Protein 2Q00 (pdb70)

InterPro domains:
  IPR010268 Archaeal PaREP1-like [PF05942] (5-115)

Radius of gyration: 18.74 Å; Cα contacts (8 Å, |Δi|>4): 311; chains: 2; bounding box: 38×44×42 Å

Sequence (242 aa):
SISTSAEVYYEEAEEFLSKGDLVQACEKYYKAAEEAIKLLVIENNLKEITNNVKGRWKSENLFKASKLLRSNNTEIPILWKSAWTLHVEGFHELSLNEKEVKKLKEDVRKLVIFAVNSLEISTSAEVYYEEAEEFLSKGDLVQACEKYYKAAEEAIKLLVIENNLKEITNNVKNKGRWKSENLFKASKLLRSNNTEIPILWKSAWTLHVEGFHELSLNEKEVKKLKEDVRKLVIFAVNSLEH

Foldseek 3Di:
DDDFLLRVLQVVLVVCLVVVNQLSSLVSLLVSLQSLLVLVCVLVVPVPLVVVDPVGGDVVSSLVSQVVCCVVPVLSNVLNVLSVCSVPCTNPVVHDDSVSSVVSSVSSVVSNVVSVVSVD/DDFQLVVLQVVLVVCLVVVVLLSNLVSLLVSLVRLLVLLCVLVVVVVLVVVCVVPVPCDVVSSLVSQVVCCVVPVCSNVLNVLSVVSVVCSVVVDPDDSVSNVVNSVSSVVSNVVSVVSVPD

Secondary structure (DSSP, 8-state):
---BHHHHHHHHHHHHHHTT-HHHHHHHHHHHHHHHHHHHHHHHT-HHHHHT---PPPHHHHHHHHHHGGGT-TTHHHHHHHHHHIIIIIIIT----HHHHHHHHHHHHHHHHHHHHHH-/--BHHHHHHHHHHHHHHTT-HHHHHHHHHHHHHHHHHHHHHHTT-HHHHHHHTTTSS--HHHHHHHHHHGGGT-TTHHHHHHHHHHHHHHHHTT-S-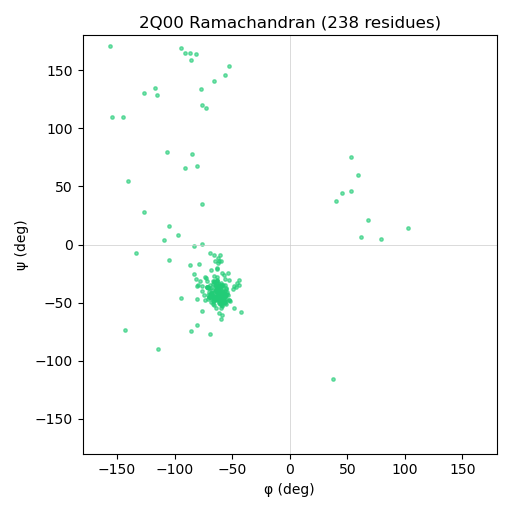-HHHHHHHHHHHHHHHHHHHHHT--

Nearest PDB structures (foldseek):
  2q00-assembly1_A  TM=1.008E+00  e=5.176E-17  Saccharolobus solfataricus P2
  2q00-assembly2_B  TM=9.787E-01  e=5.238E-14  Saccharolobus solfataricus P2
  2jpu-assembly1_A  TM=9.120E-01  e=1.182E-12  Saccharolobus solfataricus
  1wol-assembly1_A  TM=6.961E-01  e=4.690E-02  Sulfurisphaera tokodaii str. 7
  8tn1-assembly1_B  TM=3.233E-01  e=2.338E+00  synthetic construct

B-factor: mean 57.73, std 15.72, range [27.88, 100.0]

Structure (mmCIF, N/CA/C/O backbone):
data_2Q00
#
_entry.id   2Q00
#
_cell.length_a   87.927
_cell.length_b   87.927
_cell.length_c   176.870
_cell.angle_alpha   90.00
_cell.angle_beta   90.00
_cell.angle_gamma   90.00
#
_symmetry.space_group_name_H-M   'I 41 2 2'
#
loop_
_entity.id
_entity.type
_entity.pdbx_description
1 polymer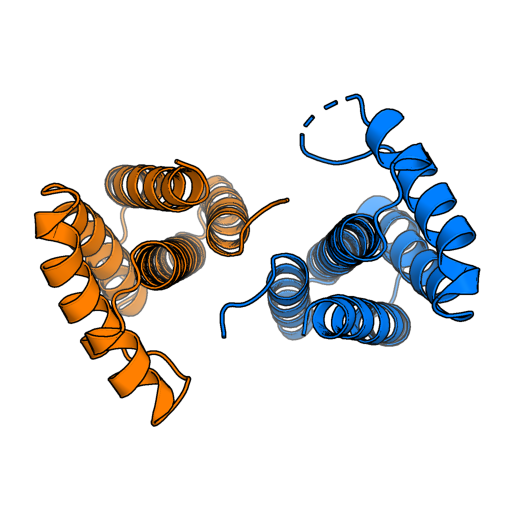 'Orf c02003 protein'
2 water water
#
loop_
_atom_site.group_PDB
_atom_site.id
_atom_site.type_symbol
_atom_site.label_atom_id
_atom_site.label_alt_id
_atom_site.label_comp_id
_atom_site.label_asym_id
_atom_site.label_entity_id
_atom_site.label_seq_id
_atom_site.pdbx_PDB_ins_code
_atom_site.Cartn_x
_atom_site.Cartn_y
_atom_site.Cartn_z
_atom_site.occupancy
_atom_site.B_iso_or_equiv
_atom_site.auth_seq_id
_atom_site.auth_comp_id
_atom_site.auth_asym_id
_atom_site.auth_atom_id
_atom_site.pdbx_PDB_model_num
ATOM 1 N N . SER A 1 2 ? 58.485 28.937 80.789 1.00 74.51 2 SER A N 1
ATOM 2 C CA . SER A 1 2 ? 57.852 30.227 80.358 1.00 74.57 2 SER A CA 1
ATOM 3 C C . SER A 1 2 ? 56.589 29.963 79.542 1.00 71.93 2 SER A C 1
ATOM 4 O O . SER A 1 2 ? 55.753 30.853 79.350 1.00 71.13 2 SER A O 1
ATOM 7 N N . ILE A 1 3 ? 56.470 28.737 79.046 1.00 66.35 3 ILE A N 1
ATOM 8 C CA . ILE A 1 3 ? 55.307 28.338 78.264 1.00 63.20 3 ILE A CA 1
ATOM 9 C C . ILE A 1 3 ? 54.761 27.079 78.922 1.00 59.08 3 ILE A C 1
ATOM 10 O O . ILE A 1 3 ? 55.510 26.140 79.202 1.00 57.78 3 ILE A O 1
ATOM 15 N N . SER A 1 4 ? 53.461 27.075 79.183 1.00 52.52 4 SER A N 1
ATOM 16 C CA . SER A 1 4 ? 52.820 25.946 79.838 1.00 50.00 4 SER A CA 1
ATOM 17 C C . SER A 1 4 ? 53.012 24.611 79.125 1.00 46.90 4 SER A C 1
ATOM 18 O O . SER A 1 4 ? 53.095 24.528 77.902 1.00 43.85 4 SER A O 1
A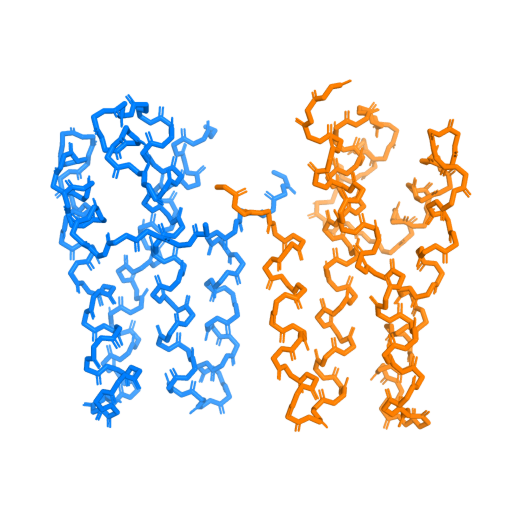TOM 21 N N . THR A 1 5 ? 53.096 23.557 79.919 1.00 47.27 5 THR A N 1
ATOM 22 C CA . THR A 1 5 ? 53.264 22.218 79.393 1.00 44.34 5 THR A CA 1
ATOM 23 C C . THR A 1 5 ? 51.869 21.709 79.105 1.00 41.72 5 THR A C 1
ATOM 24 O O . THR A 1 5 ? 50.887 22.304 79.552 1.00 44.39 5 THR A O 1
ATOM 28 N N . SER A 1 6 ? 51.762 20.635 78.337 1.00 39.44 6 SER A N 1
ATOM 29 C CA . SER A 1 6 ? 50.447 20.070 78.062 1.00 39.46 6 SER A CA 1
ATOM 30 C C . SER A 1 6 ? 49.835 19.596 79.395 1.00 38.43 6 SER A C 1
ATOM 31 O O . SER A 1 6 ? 48.624 19.660 79.602 1.00 39.26 6 SER A O 1
ATOM 34 N N . ALA A 1 7 ? 50.694 19.136 80.299 1.00 39.22 7 ALA A N 1
ATOM 35 C CA . ALA A 1 7 ? 50.256 18.660 81.614 1.00 41.91 7 ALA A CA 1
ATOM 36 C C . ALA A 1 7 ? 49.556 19.791 82.374 1.00 41.35 7 ALA A C 1
ATOM 37 O O . ALA A 1 7 ? 48.427 19.626 82.856 1.00 42.49 7 ALA A O 1
ATOM 39 N N . GLU A 1 8 ? 50.225 20.941 82.454 1.00 40.07 8 GLU A N 1
ATOM 40 C CA . GLU A 1 8 ? 49.681 22.109 83.143 1.00 39.11 8 GLU A CA 1
ATOM 41 C C . GLU A 1 8 ? 48.365 22.591 82.562 1.00 41.09 8 GLU A C 1
ATOM 42 O O . GLU A 1 8 ? 47.477 23.040 83.297 1.00 47.69 8 GLU A O 1
ATOM 48 N N . VAL A 1 9 ? 48.230 22.485 81.246 1.00 40.63 9 VAL A N 1
ATOM 49 C CA . VAL A 1 9 ? 47.015 22.926 80.569 1.00 42.89 9 VAL A CA 1
ATOM 50 C C . VAL A 1 9 ? 45.813 22.038 80.882 1.00 42.50 9 VAL A C 1
ATOM 51 O O . VAL A 1 9 ? 44.711 22.538 81.137 1.00 44.75 9 VAL A O 1
ATOM 55 N N . TYR A 1 10 ? 46.013 20.725 80.838 1.00 41.99 10 TYR A N 1
ATOM 56 C CA . TYR A 1 10 ? 44.927 19.805 81.165 1.00 41.61 10 TYR A CA 1
ATOM 57 C C . TYR A 1 10 ? 44.463 20.038 82.594 1.00 37.63 10 TYR A C 1
ATOM 58 O O . TYR A 1 10 ? 43.274 20.031 82.864 1.00 38.60 10 TYR A O 1
ATOM 67 N N . TYR A 1 11 ? 45.409 20.252 83.500 1.00 39.29 11 TYR A N 1
ATOM 68 C CA . TYR A 1 11 ? 45.087 20.505 84.900 1.00 44.48 11 TYR A CA 1
ATOM 69 C C . TYR A 1 11 ? 44.191 21.744 85.037 1.00 46.22 11 TYR A C 1
ATOM 70 O O . TYR A 1 11 ? 43.141 21.703 85.689 1.00 47.52 11 TYR A O 1
ATOM 79 N N . GLU A 1 12 ? 44.621 22.848 84.432 1.00 46.42 12 GLU A N 1
ATOM 80 C CA . GLU A 1 12 ? 43.848 24.080 84.486 1.00 45.21 12 GLU A CA 1
ATOM 81 C C . GLU A 1 12 ? 42.444 23.849 83.933 1.00 44.82 12 GLU A C 1
ATOM 82 O O . GLU A 1 12 ? 41.471 24.329 84.516 1.00 46.73 12 GLU A O 1
ATOM 84 N N . GLU A 1 13 ? 42.331 23.119 82.820 1.00 42.90 13 GLU A N 1
ATOM 85 C CA . GLU A 1 13 ? 41.011 22.841 82.250 1.00 47.88 13 GLU A CA 1
ATOM 86 C C . GLU A 1 13 ? 40.187 21.933 83.197 1.00 48.54 13 GLU A C 1
ATOM 87 O O . GLU A 1 13 ? 38.952 22.058 83.280 1.00 49.42 13 GLU A O 1
ATOM 93 N N . ALA A 1 14 ? 40.860 21.024 83.906 1.00 47.16 14 ALA A N 1
ATOM 94 C CA . ALA A 1 14 ? 40.157 20.152 84.849 1.00 46.62 14 ALA A CA 1
ATOM 95 C C . ALA A 1 14 ? 39.634 21.053 85.978 1.00 45.44 14 ALA A C 1
ATOM 96 O O . ALA A 1 14 ? 38.484 20.937 86.396 1.00 43.08 14 ALA A O 1
ATOM 98 N N . GLU A 1 15 ? 40.487 21.960 86.447 1.00 47.79 15 GLU A N 1
ATOM 99 C CA . GLU A 1 15 ? 40.123 22.899 87.501 1.00 50.67 15 GLU A CA 1
ATOM 100 C C . GLU A 1 15 ? 38.870 23.700 87.112 1.00 52.29 15 GLU A C 1
ATOM 101 O O . GLU A 1 15 ? 37.970 23.891 87.929 1.00 54.12 15 GLU A O 1
ATOM 107 N N . GLU A 1 16 ? 38.813 24.165 85.865 1.00 55.53 16 GLU A N 1
ATOM 108 C CA . GLU A 1 16 ? 37.664 24.941 85.396 1.00 59.79 16 GLU A CA 1
ATOM 109 C C . GLU A 1 16 ? 36.365 24.148 85.503 1.00 57.68 16 GLU A C 1
ATOM 110 O O . GLU A 1 16 ? 35.371 24.639 86.041 1.00 58.98 16 GLU A O 1
ATOM 116 N N . PHE A 1 17 ? 36.379 22.929 84.968 1.00 57.82 17 PHE A N 1
ATOM 117 C CA . PHE A 1 17 ? 35.221 22.042 84.999 1.00 56.03 17 PHE A CA 1
ATOM 118 C C . PHE A 1 17 ? 34.765 21.764 86.423 1.00 56.85 17 PHE A C 1
ATOM 119 O O . PHE A 1 17 ? 33.563 21.729 86.703 1.00 55.48 17 PHE A O 1
ATOM 127 N N . LEU A 1 18 ? 35.734 21.560 87.312 1.00 58.00 18 LEU A N 1
ATOM 128 C CA . LEU A 1 18 ? 35.447 21.286 88.718 1.00 58.75 18 LEU A CA 1
ATOM 129 C C . LEU A 1 18 ? 34.663 22.477 89.286 1.00 60.29 18 LEU A C 1
ATOM 130 O O . LEU A 1 18 ? 33.602 22.310 89.891 1.00 58.30 18 LEU A O 1
ATOM 135 N N . SER A 1 19 ? 35.196 23.678 89.056 1.00 60.18 19 SER A N 1
ATOM 136 C CA . SER A 1 19 ? 34.583 24.916 89.528 1.00 63.21 19 SER A CA 1
ATOM 137 C C . SER A 1 19 ? 33.158 25.098 89.053 1.00 62.77 19 SER A C 1
ATOM 138 O O . SER A 1 19 ? 32.361 25.740 89.725 1.00 64.15 19 SER A O 1
ATOM 141 N N . LYS A 1 20 ? 32.839 24.545 87.890 1.00 63.52 20 LYS A N 1
ATOM 142 C CA . LYS A 1 20 ? 31.493 24.666 87.349 1.00 64.68 20 LYS A CA 1
ATOM 143 C C . LYS A 1 20 ? 30.659 23.431 87.671 1.00 65.12 20 LYS A C 1
ATOM 144 O O . LYS A 1 20 ? 29.549 23.276 87.161 1.00 65.57 20 LYS A O 1
ATOM 150 N N . GLY A 1 21 ? 31.204 22.556 88.512 1.00 64.75 21 GLY A N 1
ATOM 151 C CA . GLY A 1 21 ? 30.494 21.350 88.890 1.00 64.11 21 GLY A CA 1
ATOM 152 C C . GLY A 1 21 ? 30.516 20.205 87.886 1.00 64.90 21 GLY A C 1
ATOM 153 O O . GLY A 1 21 ? 29.856 19.188 88.107 1.00 66.12 21 GLY A O 1
ATOM 154 N N . ASP A 1 22 ? 31.258 20.336 86.789 1.00 64.45 22 ASP A N 1
ATOM 155 C CA . ASP A 1 22 ? 31.308 19.257 85.799 1.00 64.81 22 ASP A CA 1
ATOM 156 C C . ASP A 1 22 ? 32.371 18.235 86.217 1.00 62.48 22 ASP A C 1
ATOM 157 O O . ASP A 1 22 ? 33.484 18.219 85.682 1.00 63.57 22 ASP A O 1
ATOM 162 N N . LEU A 1 23 ? 32.016 17.388 87.179 1.00 62.52 23 LEU A N 1
ATOM 163 C CA . LEU A 1 23 ? 32.926 16.377 87.713 1.00 60.88 23 LEU A CA 1
ATOM 164 C C . LEU A 1 23 ? 33.412 15.345 86.700 1.00 59.17 23 LEU A C 1
ATOM 165 O O . LEU A 1 23 ? 34.585 14.945 86.725 1.00 58.14 23 LEU A O 1
ATOM 170 N N . VAL A 1 24 ? 32.516 14.920 85.814 1.00 58.50 24 VAL A N 1
ATOM 171 C CA . VAL A 1 24 ? 32.859 13.933 84.799 1.00 58.80 24 VAL A CA 1
ATOM 172 C C . VAL A 1 24 ? 33.973 14.422 83.880 1.00 59.46 24 VAL A C 1
ATOM 173 O O . VAL A 1 24 ? 34.924 13.693 83.581 1.00 59.83 24 VAL A O 1
ATOM 177 N N . GLN A 1 25 ? 33.843 15.663 83.426 1.00 58.28 25 GLN A N 1
ATOM 178 C CA . GLN A 1 25 ? 34.824 16.257 82.531 1.00 55.39 25 GLN A CA 1
ATOM 179 C C . GLN A 1 25 ? 36.133 16.533 83.251 1.00 52.50 25 GLN A C 1
ATOM 180 O O . GLN A 1 25 ? 37.213 16.230 82.729 1.00 54.60 25 GLN A O 1
ATOM 186 N N . ALA A 1 26 ? 36.031 17.099 84.449 1.00 47.36 26 ALA A N 1
ATOM 187 C CA . ALA A 1 26 ? 37.195 17.419 85.256 1.00 46.20 26 ALA A CA 1
ATOM 188 C C . ALA A 1 26 ? 38.047 16.175 85.487 1.00 46.45 26 ALA A C 1
ATOM 189 O O . ALA A 1 26 ? 39.264 16.200 85.262 1.00 48.81 26 ALA A O 1
ATOM 191 N N . CYS A 1 27 ? 37.417 15.088 85.931 1.00 46.41 27 CYS A N 1
ATOM 192 C CA . CYS A 1 27 ? 38.143 13.835 86.173 1.00 45.36 27 CYS A CA 1
ATOM 193 C C . CYS A 1 27 ? 38.975 13.425 84.965 1.00 42.26 27 CYS A C 1
ATOM 194 O O . CYS A 1 27 ? 40.157 13.096 85.086 1.00 46.26 27 CYS A O 1
ATOM 197 N N . GLU A 1 28 ? 38.351 13.438 83.795 1.00 44.95 28 GLU A N 1
ATOM 198 C CA . GLU A 1 28 ? 39.043 13.052 82.578 1.00 46.81 28 GLU A CA 1
ATOM 199 C C . GLU A 1 28 ? 40.209 13.986 82.251 1.00 44.64 28 GLU A C 1
ATOM 200 O O . GLU A 1 28 ? 41.253 13.535 81.776 1.00 45.73 28 GLU A O 1
ATOM 206 N N . LYS A 1 29 ? 40.043 15.282 82.514 1.00 45.36 29 LYS A N 1
ATOM 207 C CA . LYS A 1 29 ? 41.110 16.236 82.231 1.00 44.66 29 LYS A CA 1
ATOM 208 C C . LYS A 1 29 ? 42.239 16.070 83.223 1.00 44.77 29 LYS A C 1
ATOM 209 O O . LYS A 1 29 ? 43.418 16.213 82.864 1.00 45.70 29 LYS A O 1
ATOM 215 N N . TYR A 1 30 ? 41.882 15.770 84.471 1.00 45.60 30 TYR A N 1
ATOM 216 C CA . TYR A 1 30 ? 42.885 15.550 85.504 1.00 43.03 30 TYR A CA 1
ATOM 217 C C . TYR A 1 30 ? 43.690 14.322 85.121 1.00 42.52 30 TYR A C 1
ATOM 218 O O . TYR A 1 30 ? 44.901 14.281 85.313 1.00 44.35 30 TYR A O 1
ATOM 227 N N . TYR A 1 31 ? 43.011 13.311 84.588 1.00 41.47 31 TYR A N 1
ATOM 228 C CA . TYR A 1 31 ? 43.709 12.100 84.190 1.00 44.99 31 TYR A CA 1
ATOM 229 C C . TYR A 1 31 ? 44.639 12.406 83.013 1.00 42.63 31 TYR A C 1
ATOM 230 O O . TYR A 1 31 ? 45.792 11.994 83.003 1.00 45.01 31 TYR A O 1
ATOM 239 N N . LYS A 1 32 ? 44.129 13.124 82.017 1.00 43.30 32 LYS A N 1
ATOM 240 C CA . LYS A 1 32 ? 44.943 13.493 80.863 1.00 43.09 32 LYS A CA 1
ATOM 241 C C . LYS A 1 32 ? 46.145 14.307 81.328 1.00 42.47 32 LYS A C 1
ATOM 242 O O . LYS A 1 32 ? 47.232 14.171 80.781 1.00 44.75 32 LYS A O 1
ATOM 248 N N . ALA A 1 33 ? 45.945 15.144 82.344 1.00 41.26 33 ALA A N 1
ATOM 249 C CA . ALA A 1 33 ? 47.034 15.941 82.895 1.00 41.75 33 ALA A CA 1
ATOM 250 C C . ALA A 1 33 ? 48.084 14.982 83.436 1.00 42.57 33 ALA A C 1
ATOM 251 O O . ALA A 1 33 ? 49.287 15.204 83.281 1.00 45.56 33 ALA A O 1
ATOM 253 N N . ALA A 1 34 ? 47.620 13.909 84.072 1.00 45.31 34 ALA A N 1
ATOM 254 C CA . ALA A 1 34 ? 48.522 12.908 84.645 1.00 41.91 34 ALA A CA 1
ATOM 255 C C . ALA A 1 34 ? 49.265 12.144 83.561 1.00 39.53 34 ALA A C 1
ATOM 256 O O . ALA A 1 34 ? 50.467 11.893 83.678 1.00 41.65 34 ALA A O 1
ATOM 258 N N . GLU A 1 35 ? 48.556 11.778 82.500 1.00 40.33 35 GLU A N 1
ATOM 259 C CA . GLU A 1 35 ? 49.200 11.045 81.431 1.00 43.75 35 GLU A CA 1
ATOM 260 C C . GLU A 1 35 ? 50.362 11.858 80.852 1.00 43.39 35 GLU A C 1
ATOM 261 O O . GLU A 1 35 ? 51.468 11.336 80.665 1.00 43.24 35 GLU A O 1
ATOM 267 N N . GLU A 1 36 ? 50.111 13.145 80.604 1.00 44.15 36 GLU A N 1
ATOM 268 C CA . GLU A 1 36 ? 51.124 14.038 80.053 1.00 42.95 36 GLU A CA 1
ATOM 269 C C . GLU A 1 36 ? 52.300 14.212 81.000 1.00 42.00 36 GLU A C 1
ATOM 270 O O . GLU A 1 36 ? 53.447 14.342 80.563 1.00 44.55 36 GLU A O 1
ATOM 276 N N . ALA A 1 37 ? 52.019 14.222 82.295 1.00 43.91 37 ALA A N 1
ATOM 277 C CA . ALA A 1 37 ? 53.075 14.379 83.286 1.00 43.92 37 ALA A CA 1
ATOM 278 C C . ALA A 1 37 ? 54.034 13.204 83.194 1.00 44.14 37 ALA A C 1
ATOM 279 O O . ALA A 1 37 ? 55.252 13.371 83.282 1.00 44.30 37 ALA A O 1
ATOM 281 N N . ILE A 1 38 ? 53.474 12.011 83.015 1.00 46.12 38 ILE A N 1
ATOM 282 C CA . ILE A 1 38 ? 54.275 10.796 82.896 1.00 47.74 38 ILE A CA 1
ATOM 283 C C . ILE A 1 38 ? 55.128 10.822 81.618 1.00 49.54 38 ILE A C 1
ATOM 284 O O . ILE A 1 38 ? 56.332 10.535 81.659 1.00 46.62 38 ILE A O 1
ATOM 289 N N . LYS A 1 39 ? 54.501 11.154 80.489 1.00 47.18 39 LYS A N 1
ATOM 290 C CA . LYS A 1 39 ? 55.234 11.225 79.232 1.00 48.27 39 LYS A CA 1
ATOM 291 C C . LYS A 1 39 ? 56.405 12.195 79.393 1.00 49.24 39 LYS A C 1
ATOM 292 O O . LYS A 1 39 ? 57.545 11.874 79.061 1.00 50.80 39 LYS A O 1
ATOM 298 N N . LEU A 1 40 ? 56.124 13.372 79.929 1.00 51.17 40 LEU A N 1
ATOM 299 C CA . LEU A 1 40 ? 57.163 14.376 80.126 1.00 55.45 40 LEU A CA 1
ATOM 300 C C . LEU A 1 40 ? 58.304 13.830 80.964 1.00 55.92 40 LEU A C 1
ATOM 301 O O . LEU A 1 40 ? 59.476 14.052 80.664 1.00 61.11 40 LEU A O 1
ATOM 306 N N . LEU A 1 41 ? 57.952 13.108 82.019 1.00 58.92 41 LEU A N 1
ATOM 307 C CA . LEU A 1 41 ? 58.940 12.527 82.918 1.00 57.07 41 LEU A CA 1
ATOM 308 C C . LEU A 1 41 ? 59.716 11.401 82.260 1.00 57.23 41 LEU A C 1
ATOM 309 O O . LEU A 1 41 ? 60.898 11.212 82.545 1.00 56.00 41 LEU A O 1
ATOM 314 N N . VAL A 1 42 ? 59.043 10.640 81.400 1.00 57.77 42 VAL A N 1
ATOM 315 C CA . VAL A 1 42 ? 59.695 9.548 80.686 1.00 59.07 42 VAL A CA 1
ATOM 316 C C . VAL A 1 42 ? 60.742 10.171 79.762 1.00 63.52 42 VAL A C 1
ATOM 317 O O . VAL A 1 42 ? 61.893 9.726 79.707 1.00 60.26 42 VAL A O 1
ATOM 321 N N . ILE A 1 43 ? 60.317 11.209 79.044 1.00 66.66 43 ILE A N 1
ATOM 322 C CA . ILE A 1 43 ? 61.176 11.929 78.118 1.00 71.20 43 ILE A CA 1
ATOM 323 C C . ILE A 1 43 ? 62.392 12.523 78.817 1.00 73.92 43 ILE A C 1
ATOM 324 O O . ILE A 1 43 ? 63.518 12.357 78.358 1.00 75.79 43 ILE A O 1
ATOM 329 N N . GLU A 1 44 ? 62.165 13.217 79.926 1.00 75.68 44 GLU A N 1
ATOM 330 C CA . GLU A 1 44 ? 63.267 13.826 80.662 1.00 78.38 44 GLU A CA 1
ATOM 331 C C . GLU A 1 44 ? 64.222 12.795 81.268 1.00 80.12 44 GLU A C 1
ATOM 332 O O . GLU A 1 44 ? 65.434 12.879 81.071 1.00 82.91 44 GLU A O 1
ATOM 338 N N . ASN A 1 45 ? 63.689 11.828 82.008 1.00 81.17 45 ASN A N 1
ATOM 339 C CA . ASN A 1 45 ? 64.538 10.804 82.604 1.00 81.29 45 ASN A CA 1
ATOM 340 C C . ASN A 1 45 ? 65.092 9.912 81.508 1.00 81.87 45 ASN A C 1
ATOM 341 O O . ASN A 1 45 ? 65.927 9.045 81.760 1.00 82.83 45 ASN A O 1
ATOM 346 N N . ASN A 1 46 ? 64.604 10.126 80.294 1.00 82.84 46 ASN A N 1
ATOM 347 C CA . ASN A 1 46 ? 65.046 9.365 79.138 1.00 85.21 46 ASN A CA 1
ATOM 348 C C . ASN A 1 46 ? 64.951 7.846 79.332 1.00 86.15 46 ASN A C 1
ATOM 349 O O . ASN A 1 46 ? 65.959 7.160 79.536 1.00 85.96 46 ASN A O 1
ATOM 354 N N . LEU A 1 47 ? 63.731 7.324 79.258 1.00 87.11 47 LEU A N 1
ATOM 355 C CA . LEU A 1 47 ? 63.497 5.893 79.413 1.00 87.43 47 LEU A CA 1
ATOM 356 C C . LEU A 1 47 ? 63.155 5.234 78.079 1.00 88.61 47 LEU A C 1
ATOM 357 O O . LEU A 1 47 ? 61.985 4.975 77.781 1.00 87.88 47 LEU A O 1
ATOM 362 N N . LYS A 1 48 ? 64.188 4.964 77.285 1.00 91.46 48 LYS A N 1
ATOM 363 C CA . LYS A 1 48 ? 64.034 4.332 75.975 1.00 92.89 48 LYS A CA 1
ATOM 364 C C . LYS A 1 48 ? 63.158 3.084 76.060 1.00 94.05 48 LYS A C 1
ATOM 365 O O . LYS A 1 48 ? 62.357 2.810 75.166 1.00 94.65 48 LYS A O 1
ATOM 367 N N . GLU A 1 49 ? 63.320 2.340 77.150 1.00 95.06 49 GLU A N 1
ATOM 368 C CA . GLU A 1 49 ? 62.579 1.108 77.391 1.00 96.52 49 GLU A CA 1
ATOM 369 C C . GLU A 1 49 ? 61.103 1.200 77.028 1.00 96.87 49 GLU A C 1
ATOM 370 O O . GLU A 1 49 ? 60.602 0.425 76.211 1.00 97.51 49 GLU A O 1
ATOM 376 N N . ILE A 1 50 ? 60.407 2.148 77.643 1.00 96.59 50 ILE A N 1
ATOM 377 C CA . ILE A 1 50 ? 58.982 2.314 77.392 1.00 96.73 50 ILE A CA 1
ATOM 378 C C . ILE A 1 50 ? 58.684 3.070 76.102 1.00 96.38 50 ILE A C 1
ATOM 379 O O . ILE A 1 50 ? 57.694 2.790 75.422 1.00 95.66 50 ILE A O 1
ATOM 384 N N . THR A 1 51 ? 59.534 4.033 75.764 1.00 96.87 51 THR A N 1
ATOM 385 C CA . THR A 1 51 ? 59.329 4.797 74.543 1.00 97.93 51 THR A CA 1
ATOM 386 C C . THR A 1 51 ? 59.432 3.880 73.326 1.00 98.37 51 THR A C 1
ATOM 387 O O . THR A 1 51 ? 58.788 4.118 72.303 1.00 97.58 51 THR A O 1
ATOM 391 N N . ASN A 1 52 ? 60.243 2.833 73.437 1.00 98.82 52 ASN A N 1
ATOM 392 C CA . ASN A 1 52 ? 60.382 1.887 72.341 1.00 99.14 52 ASN A CA 1
ATOM 393 C C . ASN A 1 52 ? 59.080 1.102 72.284 1.00 99.14 52 ASN A C 1
ATOM 394 O O . ASN A 1 52 ? 58.578 0.757 71.209 1.00 99.14 52 ASN A O 1
ATOM 399 N N . ASN A 1 53 ? 58.536 0.840 73.467 1.00 99.14 53 ASN A N 1
ATOM 400 C CA . ASN A 1 53 ? 57.289 0.104 73.616 1.00 99.14 53 ASN A CA 1
ATOM 401 C C . ASN A 1 53 ? 56.133 0.911 73.013 1.00 99.14 53 ASN A C 1
ATOM 402 O O . ASN A 1 53 ? 55.018 0.407 72.871 1.00 99.14 53 ASN A O 1
ATOM 407 N N . VAL A 1 54 ? 56.409 2.164 72.658 1.00 99.14 54 VAL A N 1
ATOM 408 C CA . VAL A 1 54 ? 55.397 3.034 72.063 1.00 99.14 54 VAL A CA 1
ATOM 409 C C . VAL A 1 54 ? 55.137 2.689 70.586 1.00 99.14 54 VAL A C 1
ATOM 410 O O . VAL A 1 54 ? 56.044 2.745 69.745 1.00 99.14 54 VAL A O 1
ATOM 414 N N . LYS A 1 55 ? 53.887 2.330 70.288 1.00 99.14 55 LYS A N 1
ATOM 415 C CA . LYS A 1 55 ? 53.468 1.968 68.935 1.00 99.14 55 LYS A CA 1
ATOM 416 C C . LYS A 1 55 ? 52.071 2.519 68.632 1.00 99.14 55 LYS A C 1
ATOM 417 O O . LYS A 1 55 ? 51.733 3.648 69.006 1.00 99.14 55 LYS A O 1
ATOM 419 N N . GLY A 1 58 ? 49.552 9.099 69.008 1.00 91.52 58 GLY A N 1
ATOM 420 C CA . GLY A 1 58 ? 48.698 9.863 69.902 1.00 92.35 58 GLY A CA 1
ATOM 421 C C . GLY A 1 58 ? 48.905 9.532 71.371 1.00 91.34 58 GLY A C 1
ATOM 422 O O . GLY A 1 58 ? 49.981 9.774 71.923 1.00 92.09 58 GLY A O 1
ATOM 423 N N . ARG A 1 59 ? 47.873 8.984 72.011 1.00 89.79 59 ARG A N 1
ATOM 424 C CA . ARG A 1 59 ? 47.942 8.614 73.427 1.00 88.35 59 ARG A CA 1
ATOM 425 C C . ARG A 1 59 ? 48.544 7.210 73.592 1.00 87.42 59 ARG A C 1
ATOM 426 O O . ARG A 1 59 ? 48.536 6.409 72.646 1.00 89.17 59 ARG A O 1
ATOM 434 N N . TRP A 1 60 ? 49.065 6.916 74.787 1.00 83.07 60 TRP A N 1
ATOM 435 C CA . TRP A 1 60 ? 49.690 5.616 75.070 1.00 79.37 60 TRP A CA 1
ATOM 436 C C . TRP A 1 60 ? 48.765 4.574 75.701 1.00 79.15 60 TRP A C 1
ATOM 437 O O . TRP A 1 60 ? 47.648 4.880 76.132 1.00 80.44 60 TRP A O 1
ATOM 448 N N . LYS A 1 61 ? 49.261 3.338 75.757 1.00 77.61 61 LYS A N 1
ATOM 449 C CA . LYS A 1 61 ? 48.535 2.224 76.360 1.00 75.71 61 LYS A CA 1
ATOM 450 C C . LYS A 1 61 ? 48.671 2.379 77.867 1.00 71.92 61 LYS A C 1
ATOM 451 O O . LYS A 1 61 ? 49.761 2.624 78.381 1.00 71.80 61 LYS A O 1
ATOM 457 N N . SER A 1 62 ? 47.560 2.233 78.572 1.00 70.04 62 SER A N 1
ATOM 458 C CA . SER A 1 62 ? 47.555 2.357 80.022 1.00 67.35 62 SER A CA 1
ATOM 459 C C . SER A 1 62 ? 48.692 1.572 80.700 1.00 67.21 62 SER A C 1
ATOM 460 O O . SER A 1 62 ? 49.265 2.030 81.696 1.00 65.45 62 SER A O 1
ATOM 463 N N . GLU A 1 63 ? 49.021 0.401 80.152 1.00 66.99 63 GLU A N 1
ATOM 464 C CA . GLU A 1 63 ? 50.082 -0.436 80.714 1.00 65.59 63 GLU A CA 1
ATOM 465 C C . GLU A 1 63 ? 51.451 0.231 80.629 1.00 64.43 63 GLU A C 1
ATOM 466 O O . GLU A 1 63 ? 52.307 0.021 81.495 1.00 61.34 63 GLU A O 1
ATOM 472 N N . ASN A 1 64 ? 51.658 1.024 79.582 1.00 63.06 64 ASN A N 1
ATOM 473 C CA . ASN A 1 64 ? 52.917 1.746 79.423 1.00 63.29 64 ASN A CA 1
ATOM 474 C C . ASN A 1 64 ? 53.033 2.767 80.544 1.00 59.84 64 ASN A C 1
ATOM 475 O O . ASN A 1 64 ? 54.091 2.896 81.169 1.00 60.58 64 ASN A O 1
ATOM 480 N N . LEU A 1 65 ? 51.939 3.492 80.793 1.00 59.70 65 LEU A N 1
ATOM 481 C CA . LEU A 1 65 ? 51.909 4.504 81.850 1.00 56.99 65 LEU A CA 1
ATOM 482 C C . LEU A 1 65 ? 52.182 3.837 83.185 1.00 54.06 65 LEU A C 1
ATOM 483 O O . LEU A 1 65 ? 52.995 4.315 83.974 1.00 51.49 65 LEU A O 1
ATOM 488 N N . PHE A 1 66 ? 51.485 2.737 83.446 1.00 54.79 66 PHE A N 1
ATOM 489 C CA . PHE A 1 66 ? 51.712 2.004 84.688 1.00 56.49 66 PHE A CA 1
ATOM 490 C C . PHE A 1 66 ? 53.193 1.600 84.750 1.00 54.26 66 PHE A C 1
ATOM 491 O O . PHE A 1 66 ? 53.855 1.840 85.758 1.00 55.90 66 PHE A O 1
ATOM 499 N N . LYS A 1 67 ? 53.714 1.008 83.675 1.00 58.30 67 LYS A N 1
ATOM 500 C CA . LYS A 1 67 ? 55.125 0.616 83.649 1.00 59.53 67 LYS A CA 1
ATOM 501 C C . LYS A 1 67 ? 55.969 1.833 83.955 1.00 60.27 67 LYS A C 1
ATOM 502 O O . LYS A 1 67 ? 56.856 1.806 84.814 1.00 63.38 67 LYS A O 1
ATOM 508 N N . ALA A 1 68 ? 55.690 2.899 83.216 1.00 59.27 68 ALA A N 1
ATOM 509 C CA . ALA A 1 68 ? 56.411 4.149 83.359 1.00 58.54 68 ALA A CA 1
ATOM 510 C C . ALA A 1 68 ? 56.422 4.637 84.801 1.00 58.93 68 ALA A C 1
ATOM 511 O O . ALA A 1 68 ? 57.477 5.012 85.331 1.00 58.08 68 ALA A O 1
ATOM 513 N N . SER A 1 69 ? 55.255 4.633 85.439 1.00 57.29 69 SER A N 1
ATOM 514 C CA . SER A 1 69 ? 55.160 5.089 86.823 1.00 58.54 69 SER A CA 1
ATOM 515 C C . SER A 1 69 ? 56.039 4.215 87.727 1.00 59.73 69 SER A C 1
ATOM 516 O O . SER A 1 69 ? 56.750 4.730 88.594 1.00 57.49 69 SER A O 1
ATOM 519 N N . LYS A 1 70 ? 56.001 2.902 87.517 1.00 60.25 70 LYS A N 1
ATOM 520 C CA . LYS A 1 70 ? 56.824 1.999 88.317 1.00 64.73 70 LYS A CA 1
ATOM 521 C C . LYS A 1 70 ? 58.280 2.390 88.097 1.00 67.17 70 LYS A C 1
ATOM 522 O O . LYS A 1 70 ? 58.972 2.836 89.026 1.00 63.86 70 LYS A O 1
ATOM 524 N N . LEU A 1 71 ? 58.726 2.230 86.850 1.00 69.45 71 LEU A N 1
ATOM 525 C CA . LEU A 1 71 ? 60.094 2.557 86.456 1.00 70.31 71 LEU A CA 1
ATOM 526 C C . LEU A 1 71 ? 60.595 3.885 87.018 1.00 70.98 71 LEU A C 1
ATOM 527 O O . LEU A 1 71 ? 61.784 4.036 87.273 1.00 72.22 71 LEU A O 1
ATOM 532 N N . LEU A 1 72 ? 59.694 4.843 87.220 1.00 71.28 72 LEU A N 1
ATOM 533 C CA . LEU A 1 72 ? 60.090 6.152 87.741 1.00 71.82 72 LEU A CA 1
ATOM 534 C C . LEU A 1 72 ? 60.232 6.233 89.265 1.00 73.28 72 LEU A C 1
ATOM 535 O O . LEU A 1 72 ? 60.587 7.288 89.809 1.00 68.65 72 LEU A O 1
ATOM 540 N N . ARG A 1 73 ? 59.953 5.126 89.950 1.00 76.20 73 ARG A N 1
ATOM 541 C CA . ARG A 1 73 ? 60.054 5.080 91.410 1.00 79.45 73 ARG A CA 1
ATOM 542 C C . ARG A 1 73 ? 61.470 5.420 91.888 1.00 81.19 73 ARG A C 1
ATOM 543 O O . ARG A 1 73 ? 61.664 5.869 93.023 1.00 80.88 73 ARG A O 1
ATOM 545 N N . SER A 1 74 ? 62.452 5.208 91.015 1.00 82.15 74 SER A N 1
ATOM 546 C CA . SER A 1 74 ? 63.848 5.493 91.336 1.00 81.66 74 SER A CA 1
ATOM 547 C C . SER A 1 74 ? 64.099 7.003 91.407 1.00 81.78 74 SER A C 1
ATOM 548 O O . SER A 1 74 ? 64.864 7.478 92.253 1.00 81.30 74 SER A O 1
ATOM 551 N N . ASN A 1 75 ? 63.451 7.749 90.517 1.00 80.91 75 ASN A N 1
ATOM 552 C CA . ASN A 1 75 ? 63.582 9.202 90.485 1.00 80.08 75 ASN A CA 1
ATOM 553 C C . ASN A 1 75 ? 62.807 9.814 91.656 1.00 78.56 75 ASN A C 1
ATOM 554 O O . ASN A 1 75 ? 63.295 10.727 92.330 1.00 77.55 75 ASN A O 1
ATOM 559 N N . ASN A 1 76 ? 61.598 9.309 91.888 1.00 74.95 76 ASN A N 1
ATOM 560 C CA . ASN A 1 76 ? 60.766 9.797 92.986 1.00 71.24 76 ASN A CA 1
ATOM 561 C C . ASN A 1 76 ? 59.788 8.722 93.452 1.00 67.51 76 ASN A C 1
ATOM 562 O O . ASN A 1 76 ? 58.833 8.392 92.749 1.00 65.50 76 ASN A O 1
ATOM 567 N N . THR A 1 77 ? 60.032 8.193 94.648 1.00 64.42 77 THR A N 1
ATOM 568 C CA . THR A 1 77 ? 59.205 7.136 95.222 1.00 60.13 77 THR A CA 1
ATOM 569 C C . THR A 1 77 ? 57.682 7.323 95.124 1.00 58.40 77 THR A C 1
ATOM 570 O O . THR A 1 77 ? 56.945 6.345 94.957 1.00 60.19 77 THR A O 1
ATOM 574 N N . GLU A 1 78 ? 57.208 8.564 95.187 1.00 55.30 78 GLU A N 1
ATOM 575 C CA . GLU A 1 78 ? 55.772 8.836 95.131 1.00 52.41 78 GLU A CA 1
ATOM 576 C C . GLU A 1 78 ? 55.017 8.706 93.811 1.00 52.96 78 GLU A C 1
ATOM 577 O O . GLU A 1 78 ? 53.823 8.416 93.823 1.00 52.51 78 GLU A O 1
ATOM 583 N N . ILE A 1 79 ? 55.666 8.901 92.670 1.00 53.69 79 ILE A N 1
ATOM 584 C CA . ILE A 1 79 ? 54.877 8.878 91.440 1.00 55.04 79 ILE A CA 1
ATOM 585 C C . ILE A 1 79 ? 54.079 7.619 91.145 1.00 53.06 79 ILE A C 1
ATOM 586 O O . ILE A 1 79 ? 52.978 7.705 90.594 1.00 55.64 79 ILE A O 1
ATOM 591 N N . PRO A 1 80 ? 54.592 6.437 91.507 1.00 52.49 80 PRO A N 1
ATOM 592 C CA . PRO A 1 80 ? 53.749 5.279 91.190 1.00 51.61 80 PRO A CA 1
ATOM 593 C C . PRO A 1 80 ? 52.405 5.351 91.921 1.00 52.19 80 PRO A C 1
ATOM 594 O O . PRO A 1 80 ? 51.377 4.938 91.389 1.00 55.16 80 PRO A O 1
ATOM 598 N N . ILE A 1 81 ? 52.394 5.895 93.132 1.00 52.55 81 ILE A N 1
ATOM 599 C CA . ILE A 1 81 ? 51.134 5.998 93.854 1.00 54.29 81 ILE A CA 1
ATOM 600 C C . ILE A 1 81 ? 50.306 7.221 93.453 1.00 50.56 81 ILE A C 1
ATOM 601 O O . ILE A 1 81 ? 49.083 7.205 93.584 1.00 49.05 81 ILE A O 1
ATOM 606 N N . LEU A 1 82 ? 50.953 8.270 92.951 1.00 50.04 82 LEU A N 1
ATOM 607 C CA . LEU A 1 82 ? 50.213 9.442 92.488 1.00 44.67 82 LEU A CA 1
ATOM 608 C C . LEU A 1 82 ? 49.493 8.974 91.229 1.00 45.55 82 LEU A C 1
ATOM 609 O O . LEU A 1 82 ? 48.338 9.336 90.966 1.00 45.63 82 LEU A O 1
ATOM 614 N N . TRP A 1 83 ? 50.176 8.143 90.456 1.00 45.18 83 TRP A N 1
ATOM 615 C CA . TRP A 1 83 ? 49.578 7.614 89.243 1.00 48.87 83 TRP A CA 1
ATOM 616 C C . TRP A 1 83 ? 48.286 6.825 89.518 1.00 50.78 83 TRP A C 1
ATOM 617 O O . TRP A 1 83 ? 47.315 6.935 88.760 1.00 52.97 83 TRP A O 1
ATOM 628 N N . LYS A 1 84 ? 48.265 6.032 90.592 1.00 55.48 84 LYS A N 1
ATOM 629 C CA . LYS A 1 84 ? 47.067 5.251 90.919 1.00 55.58 84 LYS A CA 1
ATOM 630 C C . LYS A 1 84 ? 45.852 6.168 91.034 1.00 50.19 84 LYS A C 1
ATOM 631 O O . LYS A 1 84 ? 44.792 5.877 90.470 1.00 51.73 84 LYS A O 1
ATOM 637 N N . SER A 1 85 ? 46.018 7.275 91.761 1.00 46.25 85 SER A N 1
ATOM 638 C CA . SER A 1 85 ? 44.949 8.265 91.931 1.00 45.90 85 SER A CA 1
ATOM 639 C C . SER A 1 85 ? 44.433 8.735 90.567 1.00 47.44 85 SER A C 1
ATOM 640 O O . SER A 1 85 ? 43.218 8.902 90.356 1.00 45.69 85 SER A O 1
ATOM 643 N N . ALA A 1 86 ? 45.366 8.966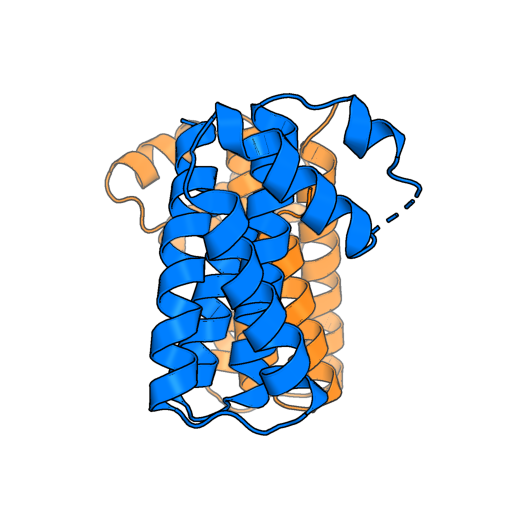 89.648 1.00 44.41 86 ALA A N 1
ATOM 644 C CA . ALA A 1 86 ? 44.999 9.405 88.316 1.00 42.51 86 ALA A CA 1
ATOM 645 C C . ALA A 1 86 ? 44.120 8.314 87.694 1.00 44.85 86 ALA A C 1
ATOM 646 O O . ALA A 1 86 ? 43.066 8.600 87.108 1.00 44.54 86 ALA A O 1
ATOM 648 N N . TRP A 1 87 ? 44.552 7.062 87.838 1.00 43.23 87 TRP A N 1
ATOM 649 C CA . TRP A 1 87 ? 43.814 5.931 87.283 1.00 42.79 87 TRP A CA 1
ATOM 650 C C . TRP A 1 87 ? 42.413 5.879 87.879 1.00 42.41 87 TRP A C 1
ATOM 651 O O . TRP A 1 87 ? 41.435 5.693 87.155 1.00 41.47 87 TRP A O 1
ATOM 662 N N . THR A 1 88 ? 42.319 6.069 89.195 1.00 42.70 88 THR A N 1
ATOM 663 C CA . THR A 1 88 ? 41.024 6.043 89.892 1.00 45.24 88 THR A CA 1
ATOM 664 C C . THR A 1 88 ? 40.100 7.103 89.327 1.00 45.12 88 THR A C 1
ATOM 665 O O . THR A 1 88 ? 38.904 6.868 89.115 1.00 45.40 88 THR A O 1
ATOM 669 N N . LEU A 1 89 ? 40.657 8.287 89.113 1.00 46.78 89 LEU A N 1
ATOM 670 C CA . LEU A 1 89 ? 39.886 9.375 88.548 1.00 44.44 89 LEU A CA 1
ATOM 671 C C . LEU A 1 89 ? 39.380 8.923 87.183 1.00 46.83 89 LEU A C 1
ATOM 672 O O . LEU A 1 89 ? 38.220 9.145 86.837 1.00 46.86 89 LEU A O 1
ATOM 677 N N . HIS A 1 90 ? 40.258 8.277 86.422 1.00 46.68 90 HIS A N 1
ATOM 678 C CA . HIS A 1 90 ? 39.920 7.810 85.087 1.00 49.38 90 HIS A CA 1
ATOM 679 C C . HIS A 1 90 ? 38.775 6.799 85.071 1.00 51.28 90 HIS A C 1
ATOM 680 O O . HIS A 1 90 ? 37.745 7.022 84.426 1.00 49.83 90 HIS A O 1
ATOM 687 N N . VAL A 1 91 ? 38.959 5.683 85.773 1.00 53.44 91 VAL A N 1
ATOM 688 C CA . VAL A 1 91 ? 37.943 4.632 85.817 1.00 56.59 91 VAL A CA 1
ATOM 689 C C . VAL A 1 91 ? 36.673 5.013 86.579 1.00 58.68 91 VAL A C 1
ATOM 690 O O . VAL A 1 91 ? 35.645 5.321 85.978 1.00 62.99 91 VAL A O 1
ATOM 694 N N . GLU A 1 92 ? 36.751 4.992 87.903 1.00 60.74 92 GLU A N 1
ATOM 695 C CA . GLU A 1 92 ? 35.614 5.325 88.758 1.00 61.29 92 GLU A CA 1
ATOM 696 C C . GLU A 1 92 ? 35.019 6.709 88.523 1.00 61.58 92 GLU A C 1
ATOM 697 O O . GLU A 1 92 ? 33.839 6.936 88.789 1.00 59.26 92 GLU A O 1
ATOM 703 N N . GLY A 1 93 ? 35.834 7.628 88.020 1.00 62.92 93 GLY A N 1
ATOM 704 C CA . GLY A 1 93 ? 35.352 8.975 87.790 1.00 65.12 93 GLY A CA 1
ATOM 705 C C . GLY A 1 93 ? 34.655 9.206 86.464 1.00 66.65 93 GLY A C 1
ATOM 706 O O . GLY A 1 93 ? 33.431 9.332 86.403 1.00 63.76 93 GLY A O 1
ATOM 707 N N . PHE A 1 94 ? 35.441 9.270 85.398 1.00 69.04 94 PHE A N 1
ATOM 708 C CA . PHE A 1 94 ? 34.914 9.507 84.065 1.00 71.83 94 PHE A CA 1
ATOM 709 C C . PHE A 1 94 ? 34.020 8.370 83.559 1.00 72.34 94 PHE A C 1
ATOM 710 O O . PHE A 1 94 ? 32.911 8.605 83.059 1.00 71.70 94 PHE A O 1
ATOM 718 N N . HIS A 1 95 ? 34.494 7.137 83.699 1.00 73.72 95 HIS A N 1
ATOM 719 C CA . HIS A 1 95 ? 33.737 5.986 83.220 1.00 74.94 95 HIS A CA 1
ATOM 720 C C . HIS A 1 95 ? 32.555 5.560 84.088 1.00 76.47 95 HIS A C 1
ATOM 721 O O . HIS A 1 95 ? 31.415 5.529 83.612 1.00 78.76 95 HIS A O 1
ATOM 728 N N . GLU A 1 96 ? 32.818 5.254 85.357 1.00 76.26 96 GLU A N 1
ATOM 729 C CA . GLU A 1 96 ? 31.769 4.796 86.268 1.00 76.54 96 GLU A CA 1
ATOM 730 C C . GLU A 1 96 ? 30.845 5.870 86.861 1.00 77.55 96 GLU A C 1
ATOM 731 O O . GLU A 1 96 ? 29.778 5.545 87.384 1.00 79.47 96 GLU A O 1
ATOM 737 N N . LEU A 1 97 ? 31.246 7.137 86.790 1.00 78.54 97 LEU A N 1
ATOM 738 C CA . LEU A 1 97 ? 30.421 8.232 87.312 1.00 77.42 97 LEU A CA 1
ATOM 739 C C . LEU A 1 97 ? 30.025 7.985 88.769 1.00 76.20 97 LEU A C 1
ATOM 740 O O . LEU A 1 97 ? 28.868 8.166 89.141 1.00 75.22 97 LEU A O 1
ATOM 745 N N . SER A 1 98 ? 30.987 7.588 89.595 1.00 74.72 98 SER A N 1
ATOM 746 C CA . SER A 1 98 ? 30.700 7.286 90.993 1.00 74.22 98 SER A CA 1
ATOM 747 C C . SER A 1 98 ? 31.552 7.992 92.055 1.00 72.92 98 SER A C 1
ATOM 748 O O . SER A 1 98 ? 31.740 7.459 93.155 1.00 73.89 98 SER A O 1
ATOM 751 N N . LEU A 1 99 ? 32.059 9.183 91.748 1.00 70.73 99 LEU A N 1
ATOM 752 C CA . LEU A 1 99 ? 32.886 9.923 92.707 1.00 67.86 99 LEU A CA 1
ATOM 753 C C . LEU A 1 99 ? 32.249 11.240 93.123 1.00 68.06 99 LEU A C 1
ATOM 754 O O . LEU A 1 99 ? 31.764 11.995 92.280 1.00 70.03 99 LEU A O 1
ATOM 759 N N . ASN A 1 100 ? 32.257 11.514 94.424 1.00 68.62 100 ASN A N 1
ATOM 760 C CA . ASN A 1 100 ? 31.692 12.759 94.942 1.00 68.89 100 ASN A CA 1
ATOM 761 C C . ASN A 1 100 ? 32.727 13.868 94.783 1.00 68.44 100 ASN A C 1
ATOM 762 O O . ASN A 1 100 ? 33.905 13.599 94.568 1.00 67.67 100 ASN A O 1
ATOM 764 N N . GLU A 1 101 ? 32.282 15.114 94.887 1.00 69.07 101 GLU A N 1
ATOM 765 C CA . GLU A 1 101 ? 33.175 16.254 94.745 1.00 70.58 101 GLU A CA 1
ATOM 766 C C . GLU A 1 101 ? 34.347 16.204 95.726 1.00 69.01 101 GLU A C 1
ATOM 767 O O . GLU A 1 101 ? 35.480 16.527 95.362 1.00 70.21 101 GLU A O 1
ATOM 773 N N . LYS A 1 102 ? 34.086 15.795 96.963 1.00 66.93 102 LYS A N 1
ATOM 774 C CA . LYS A 1 102 ? 35.146 15.737 97.959 1.00 64.31 102 LYS A CA 1
ATOM 775 C C . LYS A 1 102 ? 36.209 14.736 97.550 1.00 62.73 102 LYS A C 1
ATOM 776 O O . LYS A 1 102 ? 37.405 14.969 97.750 1.00 62.61 102 LYS A O 1
ATOM 778 N N . GLU A 1 103 ? 35.766 13.621 96.973 1.00 60.26 103 GLU A N 1
ATOM 779 C CA . GLU A 1 103 ? 36.675 12.564 96.527 1.00 58.43 103 GLU A CA 1
ATOM 780 C C . GLU A 1 103 ? 37.542 12.981 95.341 1.00 55.21 103 GLU A C 1
ATOM 781 O O . GLU A 1 103 ? 38.735 12.670 95.291 1.00 55.24 103 GLU A O 1
ATOM 787 N N . VAL A 1 104 ? 36.920 13.671 94.388 1.00 53.38 104 VAL A N 1
ATOM 788 C CA . VAL A 1 104 ? 37.608 14.144 93.201 1.00 50.65 104 VAL A CA 1
ATOM 789 C C . VAL A 1 104 ? 38.716 15.106 93.604 1.00 48.76 104 VAL A C 1
ATOM 790 O O . VAL A 1 104 ? 39.843 15.022 93.095 1.00 45.65 104 VAL A O 1
ATOM 794 N N . LYS A 1 105 ? 38.396 16.017 94.522 1.00 48.19 105 LYS A N 1
ATOM 795 C CA . LYS A 1 105 ? 39.375 16.985 94.988 1.00 50.96 105 LYS A CA 1
ATOM 796 C C . LYS A 1 105 ? 40.570 16.271 95.600 1.00 50.82 105 LYS A C 1
ATOM 797 O O . LYS A 1 105 ? 41.719 16.586 95.296 1.00 52.45 105 LYS A O 1
ATOM 803 N N . LYS A 1 106 ? 40.283 15.290 96.446 1.00 53.23 106 LYS A N 1
ATOM 804 C CA . LYS A 1 106 ? 41.304 14.512 97.130 1.00 53.11 106 LYS A CA 1
ATOM 805 C C . LYS A 1 106 ? 42.268 13.822 96.161 1.00 50.85 106 LYS A C 1
ATOM 806 O O . LYS A 1 106 ? 43.483 13.846 96.361 1.00 47.38 106 LYS A O 1
ATOM 812 N N . LEU A 1 107 ? 41.717 13.194 95.124 1.00 49.89 107 LEU A N 1
ATOM 813 C CA . LEU A 1 107 ? 42.529 12.499 94.128 1.00 47.57 107 LEU A CA 1
ATOM 814 C C . LEU A 1 107 ? 43.241 13.502 93.216 1.00 46.40 107 LEU A C 1
ATOM 815 O O . LEU A 1 107 ? 44.443 13.384 92.986 1.00 46.37 107 LEU A O 1
ATOM 820 N N . LYS A 1 108 ? 42.504 14.491 92.711 1.00 44.85 108 LYS A N 1
ATOM 821 C CA . LYS A 1 108 ? 43.080 15.504 91.820 1.00 45.36 108 LYS A CA 1
ATOM 822 C C . LYS A 1 108 ? 44.321 16.135 92.455 1.00 45.70 108 LYS A C 1
ATOM 823 O O . LYS A 1 108 ? 45.253 16.536 91.758 1.00 46.65 108 LYS A O 1
ATOM 829 N N . GLU A 1 109 ? 44.336 16.210 93.783 1.00 44.45 109 GLU A N 1
ATOM 830 C CA . GLU A 1 109 ? 45.481 16.795 94.477 1.00 45.48 109 GLU A CA 1
ATOM 831 C C . GLU A 1 109 ? 46.748 15.969 94.233 1.00 42.58 109 GLU A C 1
ATOM 832 O O . GLU A 1 109 ? 47.850 16.511 94.200 1.00 44.11 109 GLU A O 1
ATOM 838 N N . ASP A 1 110 ? 46.596 14.660 94.063 1.00 42.96 110 ASP A N 1
ATOM 839 C CA . ASP A 1 110 ? 47.752 13.802 93.797 1.00 44.11 110 ASP A CA 1
ATOM 840 C C . ASP A 1 110 ? 48.240 14.052 92.353 1.00 45.82 110 ASP A C 1
ATOM 841 O O . ASP A 1 110 ? 49.434 13.882 92.034 1.00 40.55 110 ASP A O 1
ATOM 846 N N . VAL A 1 111 ? 47.304 14.432 91.484 1.00 45.28 111 VAL A N 1
ATOM 847 C CA . VAL A 1 111 ? 47.644 14.746 90.100 1.00 50.15 111 VAL A CA 1
ATOM 848 C C . VAL A 1 111 ? 48.490 16.028 90.082 1.00 49.07 111 VAL A C 1
ATOM 849 O O . VAL A 1 111 ? 49.505 16.096 89.394 1.00 50.44 111 VAL A O 1
ATOM 853 N N . ARG A 1 112 ? 48.067 17.031 90.852 1.00 49.25 112 ARG A N 1
ATOM 854 C CA . ARG A 1 112 ? 48.788 18.297 90.920 1.00 50.32 112 ARG A CA 1
ATOM 855 C C . ARG A 1 112 ? 50.256 18.064 91.253 1.00 52.11 112 ARG A C 1
ATOM 856 O O . ARG A 1 112 ? 51.152 18.605 90.603 1.00 54.64 112 ARG A O 1
ATOM 864 N N . LYS A 1 113 ? 50.497 17.252 92.271 1.00 50.46 113 LYS A N 1
ATOM 865 C CA . LYS A 1 113 ? 51.851 16.944 92.719 1.00 47.59 113 LYS A CA 1
ATOM 866 C C . LYS A 1 113 ? 52.626 16.252 91.606 1.00 44.44 113 LYS A C 1
ATOM 867 O O . LYS A 1 113 ? 53.826 16.443 91.437 1.00 43.98 113 LYS A O 1
ATOM 873 N N . LEU A 1 114 ? 51.921 15.439 90.845 1.00 44.61 114 LEU A N 1
ATOM 874 C CA . LEU A 1 114 ? 52.547 14.718 89.760 1.00 45.45 114 LEU A CA 1
ATOM 875 C C . LEU A 1 114 ? 52.905 15.702 88.660 1.00 46.22 114 LEU A C 1
ATOM 876 O O . LEU A 1 114 ? 54.007 15.680 88.118 1.00 43.84 114 LEU A O 1
ATOM 881 N N . VAL A 1 115 ? 51.964 16.578 88.347 1.00 46.54 115 VAL A N 1
ATOM 882 C CA . VAL A 1 115 ? 52.169 17.556 87.298 1.00 49.19 115 VAL A CA 1
ATOM 883 C C . VAL A 1 115 ? 53.401 18.406 87.575 1.00 53.04 115 VAL A C 1
ATOM 884 O O . VAL A 1 115 ? 54.262 18.552 86.707 1.00 54.62 115 VAL A O 1
ATOM 888 N N . ILE A 1 116 ? 53.495 18.940 88.791 1.00 56.99 116 ILE A N 1
ATOM 889 C CA . ILE A 1 116 ? 54.625 19.786 89.148 1.00 58.65 116 ILE A CA 1
ATOM 890 C C . ILE A 1 116 ? 55.941 19.023 89.146 1.00 58.33 116 ILE A C 1
ATOM 891 O O . ILE A 1 116 ? 56.971 19.575 88.782 1.00 61.02 116 ILE A O 1
ATOM 896 N N . PHE A 1 117 ? 55.921 17.758 89.542 1.00 59.23 117 PHE A N 1
ATOM 897 C CA . PHE A 1 117 ? 57.150 16.987 89.523 1.00 60.43 117 PHE A CA 1
ATOM 898 C C . PHE A 1 117 ? 57.678 17.000 88.096 1.00 59.57 117 PHE A C 1
ATOM 899 O O . PHE A 1 117 ? 58.866 17.221 87.870 1.00 60.63 117 PHE A O 1
ATOM 907 N N . ALA A 1 118 ? 56.784 16.769 87.139 1.00 57.71 118 ALA A N 1
ATOM 908 C CA . ALA A 1 118 ? 57.164 16.758 85.735 1.00 57.25 118 ALA A CA 1
ATOM 909 C C . ALA A 1 118 ? 57.763 18.104 85.345 1.00 57.65 118 ALA A C 1
ATOM 910 O O . ALA A 1 118 ? 58.925 18.200 84.939 1.00 54.87 118 ALA A O 1
ATOM 912 N N . VAL A 1 119 ? 56.954 19.145 85.484 1.00 58.11 119 VAL A N 1
ATOM 913 C CA . VAL A 1 119 ? 57.377 20.496 85.169 1.00 58.70 119 VAL A CA 1
ATOM 914 C C . VAL A 1 119 ? 58.773 20.792 85.721 1.00 62.17 119 VAL A C 1
ATOM 915 O O . VAL A 1 119 ? 59.559 21.512 85.100 1.00 61.70 119 VAL A O 1
ATOM 919 N N . ASN A 1 120 ? 59.079 20.225 86.883 1.00 65.09 120 ASN A N 1
ATOM 920 C CA . ASN A 1 120 ? 60.377 20.438 87.510 1.00 66.31 120 ASN A CA 1
ATOM 921 C C . ASN A 1 120 ? 61.495 19.651 86.853 1.00 65.33 120 ASN A C 1
ATOM 922 O O . ASN A 1 120 ? 62.623 20.130 86.765 1.00 64.90 120 ASN A O 1
ATOM 927 N N . SER A 1 121 ? 61.185 18.448 86.388 1.00 66.69 121 SER A N 1
ATOM 928 C CA . SER A 1 121 ? 62.200 17.619 85.755 1.00 69.64 121 SER A CA 1
ATOM 929 C C . SER A 1 121 ? 62.753 18.297 84.505 1.00 70.89 121 SER A C 1
ATOM 930 O O . SER A 1 121 ? 63.790 17.897 83.980 1.00 68.60 121 SER A O 1
ATOM 933 N N . LEU A 1 122 ? 62.052 19.325 84.034 1.00 73.93 122 LEU A N 1
ATOM 934 C CA . LEU A 1 122 ? 62.479 20.069 82.857 1.00 76.91 122 LEU A CA 1
ATOM 935 C C . LEU A 1 122 ? 63.559 21.061 83.256 1.00 80.60 122 LEU A C 1
ATOM 936 O O . LEU A 1 122 ? 64.726 20.916 82.887 1.00 81.77 122 LEU A O 1
ATOM 941 N N . GLU A 1 123 ? 63.155 22.071 84.020 1.00 83.96 123 GLU A N 1
ATOM 942 C CA . GLU A 1 123 ? 64.075 23.103 84.477 1.00 87.05 123 GLU A CA 1
ATOM 943 C C . GLU A 1 123 ? 64.786 22.688 85.767 1.00 89.66 123 GLU A C 1
ATOM 944 O O . GLU A 1 123 ? 64.974 23.572 86.633 1.00 91.02 123 GLU A O 1
ATOM 946 N N . ILE B 1 3 ? 54.945 15.318 74.626 1.00 57.96 3 ILE B N 1
ATOM 947 C CA . ILE B 1 3 ? 54.694 15.290 73.153 1.00 58.97 3 ILE B CA 1
ATOM 948 C C . ILE B 1 3 ? 53.796 16.456 72.726 1.00 56.44 3 ILE B C 1
ATOM 949 O O . ILE B 1 3 ? 54.253 17.368 72.038 1.00 54.43 3 ILE B O 1
ATOM 951 N N . SER B 1 4 ? 52.528 16.436 73.144 1.00 55.74 4 SER B N 1
ATOM 952 C CA . SER B 1 4 ? 51.601 17.511 72.793 1.00 52.58 4 SER B CA 1
ATOM 953 C C . SER B 1 4 ? 51.980 18.851 73.420 1.00 51.99 4 SER B C 1
ATOM 954 O O . SER B 1 4 ? 52.432 18.924 74.563 1.00 52.08 4 SER B O 1
ATOM 957 N N . THR B 1 5 ? 51.797 19.905 72.635 1.00 49.66 5 THR B N 1
ATOM 958 C CA . THR B 1 5 ? 52.098 21.263 73.045 1.00 46.49 5 THR B CA 1
ATOM 959 C C . THR B 1 5 ? 50.837 21.829 73.655 1.00 42.94 5 THR B C 1
ATOM 960 O O . THR B 1 5 ? 49.758 21.280 73.453 1.00 41.07 5 THR B O 1
ATOM 964 N N . SER B 1 6 ? 50.969 22.940 74.372 1.00 42.06 6 SER B N 1
ATOM 965 C CA . SER B 1 6 ? 49.806 23.599 74.969 1.00 41.17 6 SER B CA 1
ATOM 966 C C . SER B 1 6 ? 48.821 24.104 73.905 1.00 40.20 6 SER B C 1
ATOM 967 O O . SER B 1 6 ? 47.613 24.146 74.133 1.00 42.95 6 SER B O 1
ATOM 970 N N . ALA B 1 7 ? 49.336 24.482 72.744 1.00 40.10 7 ALA B N 1
ATOM 971 C CA . ALA B 1 7 ? 48.481 24.984 71.668 1.00 38.88 7 ALA B CA 1
ATOM 972 C C . ALA B 1 7 ? 47.514 23.893 71.254 1.00 38.68 7 ALA B C 1
ATOM 973 O O . ALA B 1 7 ? 46.316 24.125 71.177 1.00 38.78 7 ALA B O 1
ATOM 975 N N . GLU B 1 8 ? 48.052 22.707 70.987 1.00 39.47 8 GLU B N 1
ATOM 976 C CA . GLU B 1 8 ? 47.236 21.576 70.583 1.00 40.29 8 GLU B CA 1
ATOM 977 C C . GLU B 1 8 ? 46.194 21.171 71.632 1.00 42.76 8 GLU B C 1
ATOM 978 O O . GLU B 1 8 ? 45.085 20.777 71.286 1.00 45.87 8 GLU B O 1
ATOM 984 N N . VAL B 1 9 ? 46.550 21.275 72.906 1.00 44.02 9 VAL B N 1
ATOM 985 C CA . VAL B 1 9 ? 45.637 20.912 73.985 1.00 46.68 9 VAL B CA 1
ATOM 986 C C . VAL B 1 9 ? 44.443 21.866 74.071 1.00 46.56 9 VAL B C 1
ATOM 987 O O . VAL B 1 9 ? 43.311 21.435 74.332 1.00 50.55 9 VAL B O 1
ATOM 991 N N . TYR B 1 10 ? 44.691 23.161 73.870 1.00 46.24 10 TYR B N 1
ATOM 992 C CA . TYR B 1 10 ? 43.601 24.136 73.892 1.00 41.97 10 TYR B CA 1
ATOM 993 C C . TYR B 1 10 ? 42.753 23.957 72.639 1.00 43.92 10 TYR B C 1
ATOM 994 O O . TYR B 1 10 ? 41.536 24.099 72.677 1.00 45.98 10 TYR B O 1
ATOM 1003 N N . TYR B 1 11 ? 43.401 23.644 71.526 1.00 44.17 11 TYR B N 1
ATOM 1004 C CA . TYR B 1 11 ? 42.675 23.447 70.280 1.00 45.82 11 TYR B CA 1
ATOM 1005 C C . TYR B 1 11 ? 41.721 22.267 70.420 1.00 47.79 11 TYR B C 1
ATOM 1006 O O . TYR B 1 11 ? 40.567 22.336 70.000 1.00 45.56 11 TYR B O 1
ATOM 1015 N N . GLU B 1 12 ? 42.222 21.190 71.021 1.00 48.03 12 GLU B N 1
ATOM 1016 C CA . GLU B 1 12 ? 41.447 19.981 71.234 1.00 49.62 12 GLU B CA 1
ATOM 1017 C C . GLU B 1 12 ? 40.217 20.291 72.078 1.00 46.77 12 GLU B C 1
ATOM 1018 O O . GLU B 1 12 ? 39.106 19.893 71.725 1.00 49.82 12 GLU B O 1
ATOM 1024 N N . GLU B 1 13 ? 40.396 21.009 73.183 1.00 46.18 13 GLU B N 1
ATOM 1025 C CA . GLU B 1 13 ? 39.241 21.324 74.006 1.00 48.46 13 GLU B CA 1
ATOM 1026 C C . GLU B 1 13 ? 38.271 22.254 73.263 1.00 47.74 13 GLU B C 1
ATOM 1027 O O . GLU B 1 13 ? 37.060 22.235 73.528 1.00 47.34 13 GLU B O 1
ATOM 1033 N N . ALA B 1 14 ? 38.792 23.053 72.330 1.00 46.13 14 ALA B N 1
ATOM 1034 C CA . ALA B 1 14 ? 37.946 23.966 71.565 1.00 45.42 14 ALA B CA 1
ATOM 1035 C C . ALA B 1 14 ? 37.068 23.159 70.606 1.00 46.93 14 ALA B C 1
ATOM 1036 O O . ALA B 1 14 ? 35.886 23.459 70.439 1.00 48.52 14 ALA B O 1
ATOM 1038 N N . GLU B 1 15 ? 37.661 22.137 69.986 1.00 48.33 15 GLU B N 1
ATOM 1039 C CA . GLU B 1 15 ? 36.958 21.253 69.064 1.00 49.76 15 GLU B CA 1
ATOM 1040 C C . GLU B 1 15 ? 35.851 20.517 69.826 1.00 53.91 15 GLU B C 1
ATOM 1041 O O . GLU B 1 15 ? 34.779 20.253 69.283 1.00 56.22 15 GLU B O 1
ATOM 1047 N N . GLU B 1 16 ? 36.112 20.181 71.087 1.00 54.99 16 GLU B N 1
ATOM 1048 C CA . GLU B 1 16 ? 35.109 19.488 71.890 1.00 55.37 16 GLU B CA 1
ATOM 1049 C C . GLU B 1 16 ? 33.934 20.421 72.122 1.00 54.97 16 GLU B C 1
ATOM 1050 O O . GLU B 1 16 ? 32.787 20.045 71.889 1.00 59.58 16 GLU B O 1
ATOM 1056 N N . PHE B 1 17 ? 34.216 21.635 72.588 1.00 54.12 17 PHE B N 1
ATOM 1057 C CA . PHE B 1 17 ? 33.158 22.607 72.830 1.00 56.10 17 PHE B CA 1
ATOM 1058 C C . PHE B 1 17 ? 32.367 22.868 71.549 1.00 58.35 17 PHE B C 1
ATOM 1059 O O . PHE B 1 17 ? 31.142 22.940 71.578 1.00 56.23 17 PHE B O 1
ATOM 1067 N N . LEU B 1 18 ? 33.074 22.992 70.428 1.00 60.45 18 LEU B N 1
ATOM 1068 C CA . LEU B 1 18 ? 32.432 23.232 69.144 1.00 62.17 18 LEU B CA 1
ATOM 1069 C C . LEU B 1 18 ? 31.384 22.158 68.805 1.00 63.41 18 LEU B C 1
ATOM 1070 O O . LEU B 1 18 ? 30.247 22.479 68.438 1.00 63.99 18 LEU B O 1
ATOM 1075 N N . SER B 1 19 ? 31.769 20.889 68.924 1.00 65.19 19 SER B N 1
ATOM 1076 C CA . SER B 1 19 ? 30.866 19.788 68.609 1.00 67.86 19 SER B CA 1
ATOM 1077 C C . SER B 1 19 ? 29.622 19.755 69.502 1.00 69.70 19 SER B C 1
ATOM 1078 O O . SER B 1 19 ? 28.669 19.028 69.221 1.00 72.54 19 SER B O 1
ATOM 1081 N N . LYS B 1 20 ? 29.633 20.544 70.573 1.00 70.84 20 LYS B N 1
ATOM 1082 C CA . LYS B 1 20 ? 28.492 20.620 71.482 1.00 70.79 20 LYS B CA 1
ATOM 1083 C C . LYS B 1 20 ? 27.796 21.978 71.324 1.00 70.23 20 LYS B C 1
ATOM 1084 O O . LYS B 1 20 ? 26.862 22.302 72.067 1.00 71.44 20 LYS B O 1
ATOM 1090 N N . GLY B 1 21 ? 28.267 22.778 70.373 1.00 66.80 21 GLY B N 1
ATOM 1091 C CA . GLY B 1 21 ? 27.671 24.081 70.149 1.00 65.71 21 GLY B CA 1
ATOM 1092 C C . GLY B 1 21 ? 27.861 25.128 71.242 1.00 65.60 21 GLY B C 1
ATOM 1093 O O . GLY B 1 21 ? 27.078 26.078 71.321 1.00 70.82 21 GLY B O 1
ATOM 1094 N N . ASP B 1 22 ? 28.870 24.964 72.094 1.00 62.13 22 ASP B N 1
ATOM 1095 C CA . ASP B 1 22 ? 29.149 25.945 73.149 1.00 59.79 22 ASP B CA 1
ATOM 1096 C C . ASP B 1 22 ? 30.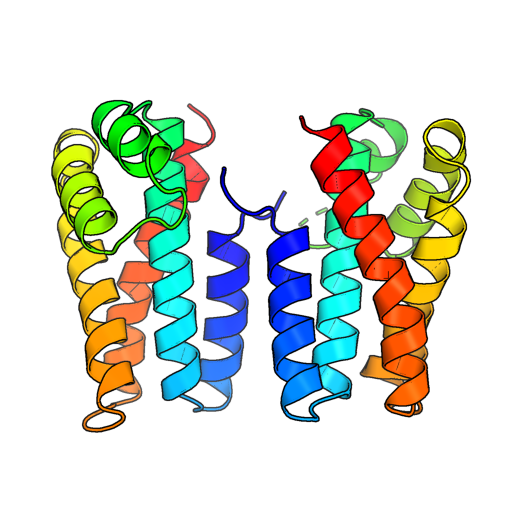140 26.931 72.525 1.00 60.47 22 ASP B C 1
ATOM 1097 O O . ASP B 1 22 ? 31.303 27.030 72.934 1.00 61.00 22 ASP B O 1
ATOM 1102 N N . LEU B 1 23 ? 29.669 27.659 71.522 1.00 59.29 23 LEU B N 1
ATOM 1103 C CA . LEU B 1 23 ? 30.507 28.607 70.797 1.00 57.66 23 LEU B CA 1
ATOM 1104 C C . LEU B 1 23 ? 31.335 29.562 71.650 1.00 57.45 23 LEU B C 1
ATOM 1105 O O . LEU B 1 23 ? 32.466 29.878 71.293 1.00 58.72 23 LEU B O 1
ATOM 1110 N N . VAL B 1 24 ? 30.793 30.007 72.778 1.00 57.07 24 VAL B N 1
ATOM 1111 C CA . VAL B 1 24 ? 31.519 30.941 73.639 1.00 55.79 24 VAL B CA 1
ATOM 1112 C C . VAL B 1 24 ? 32.793 30.345 74.229 1.00 57.05 24 VAL B C 1
ATOM 1113 O O . VAL B 1 24 ? 33.813 31.031 74.338 1.00 59.35 24 VAL B O 1
ATOM 1117 N N . GLN B 1 25 ? 32.736 29.074 74.615 1.00 57.38 25 GLN B N 1
ATOM 1118 C CA . GLN B 1 25 ? 33.902 28.419 75.191 1.00 57.22 25 GLN B CA 1
ATOM 1119 C C . GLN B 1 25 ? 34.836 27.943 74.091 1.00 55.66 25 GLN B C 1
ATOM 1120 O O . GLN B 1 25 ? 36.051 27.864 74.272 1.00 58.08 25 GLN B O 1
ATOM 1126 N N . ALA B 1 26 ? 34.254 27.628 72.944 1.00 53.24 26 ALA B N 1
ATOM 1127 C CA . ALA B 1 26 ? 35.027 27.179 71.818 1.00 50.98 26 ALA B CA 1
ATOM 1128 C C . ALA B 1 26 ? 35.929 28.343 71.406 1.00 52.75 26 ALA B C 1
ATOM 1129 O O . ALA B 1 26 ? 37.151 28.183 71.346 1.00 50.80 26 ALA B O 1
ATOM 1131 N N . CYS B 1 27 ? 35.332 29.515 71.155 1.00 51.84 27 CYS B N 1
ATOM 1132 C CA . CYS B 1 27 ? 36.086 30.719 70.758 1.00 51.91 27 CYS B CA 1
ATOM 1133 C C . CYS B 1 27 ? 37.203 31.064 71.735 1.00 51.35 27 CYS B C 1
ATOM 1134 O O . CYS B 1 27 ? 38.316 31.412 71.334 1.00 53.06 27 CYS B O 1
ATOM 1137 N N . GLU B 1 28 ? 36.907 30.977 73.025 1.00 52.86 28 GLU B N 1
ATOM 1138 C CA . GLU B 1 28 ? 37.919 31.288 74.024 1.00 51.73 28 GLU B CA 1
ATOM 1139 C C . GLU B 1 28 ? 39.081 30.293 73.984 1.00 47.10 28 GLU B C 1
ATOM 1140 O O . GLU B 1 28 ? 40.234 30.683 74.161 1.00 50.08 28 GLU B O 1
ATOM 1146 N N . LYS B 1 29 ? 38.788 29.018 73.725 1.00 44.53 29 LYS B N 1
ATOM 1147 C CA . LYS B 1 29 ? 39.846 28.011 73.664 1.00 42.16 29 LYS B CA 1
ATOM 1148 C C . LYS B 1 29 ? 40.636 28.050 72.356 1.00 42.70 29 LYS B C 1
ATOM 1149 O O . LYS B 1 29 ? 41.832 27.739 72.339 1.00 42.91 29 LYS B O 1
ATOM 1155 N N . TYR B 1 30 ? 39.973 28.430 71.264 1.00 41.00 30 TYR B N 1
ATOM 1156 C CA . TYR B 1 30 ? 40.652 28.548 69.982 1.00 40.55 30 TYR B CA 1
ATOM 1157 C C . TYR B 1 30 ? 41.641 29.696 70.157 1.00 40.50 30 TYR B C 1
ATOM 1158 O O . TYR B 1 30 ? 42.788 29.618 69.720 1.00 42.32 30 TYR B O 1
ATOM 1167 N N . TYR B 1 31 ? 41.185 30.749 70.830 1.00 37.98 31 TYR B N 1
ATOM 1168 C CA . TYR B 1 31 ? 42.031 31.907 71.069 1.00 39.01 31 TYR B CA 1
ATOM 1169 C C . TYR B 1 31 ? 43.265 31.552 71.900 1.00 38.94 31 TYR B C 1
ATOM 1170 O O . TYR B 1 31 ? 44.387 31.914 71.536 1.00 41.81 31 TYR B O 1
ATOM 1179 N N . LYS B 1 32 ? 43.062 30.851 73.014 1.00 39.78 32 LYS B N 1
ATOM 1180 C CA . LYS B 1 32 ? 44.191 30.456 73.857 1.00 37.74 32 LYS B CA 1
ATOM 1181 C C . LYS B 1 32 ? 45.155 29.572 73.054 1.00 34.79 32 LYS B C 1
ATOM 1182 O O . LYS B 1 32 ? 46.374 29.665 73.236 1.00 37.12 32 LYS B O 1
ATOM 1188 N N . ALA B 1 33 ? 44.614 28.728 72.167 1.00 29.37 33 ALA B N 1
ATOM 1189 C CA . ALA B 1 33 ? 45.459 27.883 71.330 1.00 32.28 33 ALA B CA 1
ATOM 1190 C C . ALA B 1 33 ? 46.304 28.813 70.460 1.00 31.55 33 ALA B C 1
ATOM 1191 O O . ALA B 1 33 ? 47.527 28.645 70.368 1.00 34.27 33 ALA B O 1
ATOM 1193 N N . ALA B 1 34 ? 45.646 29.797 69.840 1.00 33.82 34 ALA B N 1
ATOM 1194 C CA . ALA B 1 34 ? 46.336 30.769 68.988 1.00 35.91 34 ALA B CA 1
ATOM 1195 C C . ALA B 1 34 ? 47.434 31.446 69.811 1.00 36.32 34 ALA B C 1
ATOM 1196 O O . ALA B 1 34 ? 48.575 31.591 69.374 1.00 36.47 34 ALA B O 1
ATOM 1198 N N . GLU B 1 35 ? 47.091 31.825 71.030 1.00 37.86 35 GLU B N 1
ATOM 1199 C CA . GLU B 1 35 ? 48.051 32.470 71.895 1.00 38.87 35 GLU B CA 1
ATOM 1200 C C . GLU B 1 35 ? 49.279 31.579 72.161 1.00 38.58 35 GLU B C 1
ATOM 1201 O O . GLU B 1 35 ? 50.426 32.043 72.115 1.00 39.46 35 GLU B O 1
ATOM 1207 N N . GLU B 1 36 ? 49.033 30.298 72.425 1.00 35.90 36 GLU B N 1
ATOM 1208 C CA . GLU B 1 36 ? 50.114 29.375 72.720 1.00 34.32 36 GLU B CA 1
ATOM 1209 C C . GLU B 1 36 ? 50.983 29.121 71.494 1.00 34.46 36 GLU B C 1
ATOM 1210 O O . GLU B 1 36 ? 52.204 29.011 71.610 1.00 37.83 36 GLU B O 1
ATOM 1216 N N . ALA B 1 37 ? 50.347 29.043 70.327 1.00 35.53 37 ALA B N 1
ATOM 1217 C CA . ALA B 1 37 ? 51.044 28.827 69.062 1.00 34.52 37 ALA B CA 1
ATOM 1218 C C . ALA B 1 37 ? 52.040 29.960 68.832 1.00 33.88 37 ALA B C 1
ATOM 1219 O O . ALA B 1 37 ? 53.202 29.737 68.483 1.00 36.51 37 ALA B O 1
ATOM 1221 N N . ILE B 1 38 ? 51.577 31.184 69.047 1.00 36.51 38 ILE B N 1
ATOM 1222 C CA . ILE B 1 38 ? 52.426 32.355 68.865 1.00 35.12 38 ILE B CA 1
ATOM 1223 C C . ILE B 1 38 ? 53.593 32.350 69.835 1.00 37.72 38 ILE B C 1
ATOM 1224 O O . ILE B 1 38 ? 54.733 32.633 69.447 1.00 38.69 38 ILE B O 1
ATOM 1229 N N . LYS B 1 39 ? 53.315 32.036 71.100 1.00 38.26 39 LYS B N 1
ATOM 1230 C CA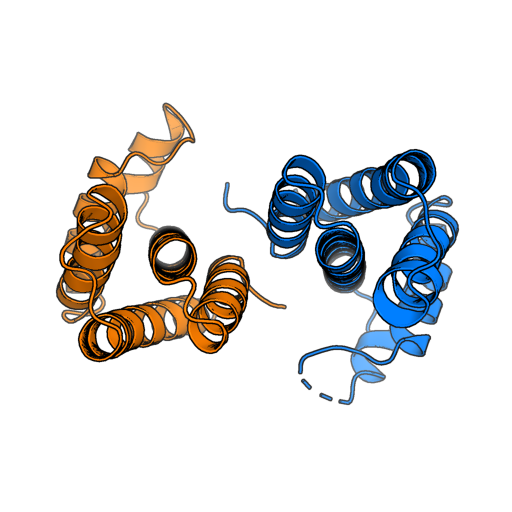 . LYS B 1 39 ? 54.389 32.032 72.099 1.00 39.67 39 LYS B CA 1
ATOM 1231 C C . LYS B 1 39 ? 55.481 31.050 71.711 1.00 38.55 39 LYS B C 1
ATOM 1232 O O . LYS B 1 39 ? 56.662 31.338 71.868 1.00 40.39 39 LYS B O 1
ATOM 1238 N N . LEU B 1 40 ? 55.072 29.883 71.229 1.00 37.84 40 LEU B N 1
ATOM 1239 C CA . LEU B 1 40 ? 56.014 28.855 70.847 1.00 39.86 40 LEU B CA 1
ATOM 1240 C C . LEU B 1 40 ? 56.822 29.304 69.637 1.00 40.71 40 LEU B C 1
ATOM 1241 O O . LEU B 1 40 ? 58.027 29.100 69.585 1.00 44.34 40 LEU B O 1
ATOM 1246 N N . LEU B 1 41 ? 56.167 29.926 68.670 1.00 39.47 41 LEU B N 1
ATOM 1247 C CA . LEU B 1 41 ? 56.880 30.406 67.492 1.00 40.77 41 LEU B CA 1
ATOM 1248 C C . LEU B 1 41 ? 57.916 31.452 67.913 1.00 41.89 41 LEU B C 1
ATOM 1249 O O . LEU B 1 41 ? 59.034 31.500 67.390 1.00 43.09 41 LEU B O 1
ATOM 1254 N N . VAL B 1 42 ? 57.542 32.282 68.879 1.00 44.52 42 VAL B N 1
ATOM 1255 C CA . VAL B 1 42 ? 58.447 33.305 69.378 1.00 42.24 42 VAL B CA 1
ATOM 1256 C C . VAL B 1 42 ? 59.700 32.668 69.972 1.00 43.20 42 VAL B C 1
ATOM 1257 O O . VAL B 1 42 ? 60.808 33.100 69.699 1.00 43.63 42 VAL B O 1
ATOM 1261 N N . ILE B 1 43 ? 59.507 31.646 70.795 1.00 44.78 43 ILE B N 1
ATOM 1262 C CA . ILE B 1 43 ? 60.620 30.978 71.450 1.00 45.48 43 ILE B CA 1
ATOM 1263 C C . ILE B 1 43 ? 61.469 30.225 70.457 1.00 46.20 43 ILE B C 1
ATOM 1264 O O . ILE B 1 43 ? 62.691 30.325 70.479 1.00 46.00 43 ILE B O 1
ATOM 1269 N N . GLU B 1 44 ? 60.810 29.491 69.570 1.00 45.27 44 GLU B N 1
ATOM 1270 C CA . GLU B 1 44 ? 61.495 28.703 68.567 1.00 45.92 44 GLU B CA 1
ATOM 1271 C C . GLU B 1 44 ? 62.200 29.551 67.530 1.00 48.38 44 GLU B C 1
ATOM 1272 O O . GLU B 1 44 ? 63.131 29.084 66.871 1.00 48.59 44 GLU B O 1
ATOM 1278 N N . ASN B 1 45 ? 61.761 30.795 67.371 1.00 47.58 45 ASN B N 1
ATOM 1279 C CA . ASN B 1 45 ? 62.401 31.667 66.401 1.00 45.65 45 ASN B CA 1
ATOM 1280 C C . ASN B 1 45 ? 63.264 32.685 67.088 1.00 44.49 45 ASN B C 1
ATOM 1281 O O . ASN B 1 45 ? 63.660 33.689 66.498 1.00 45.15 45 ASN B O 1
ATOM 1286 N N . ASN B 1 46 ? 63.552 32.401 68.349 1.00 46.59 46 ASN B N 1
ATOM 1287 C CA . ASN B 1 46 ? 64.413 33.245 69.149 1.00 50.27 46 ASN B CA 1
ATOM 1288 C C . ASN B 1 46 ? 64.099 34.729 69.025 1.00 51.45 46 ASN B C 1
ATOM 1289 O O . ASN B 1 46 ? 65.008 35.547 68.874 1.00 52.44 46 ASN B O 1
ATOM 1294 N N . LEU B 1 47 ? 62.818 35.077 69.074 1.00 49.84 47 LEU B N 1
ATOM 1295 C CA . LEU B 1 47 ? 62.412 36.472 68.991 1.00 51.22 47 LEU B CA 1
ATOM 1296 C C . LEU B 1 47 ? 62.585 37.112 70.374 1.00 54.13 47 LEU B C 1
ATOM 1297 O O . LEU B 1 47 ? 61.611 37.461 71.033 1.00 48.92 47 LEU B O 1
ATOM 1302 N N . LYS B 1 48 ? 63.838 37.244 70.807 1.00 56.22 48 LYS B N 1
ATOM 1303 C CA . LYS B 1 48 ? 64.161 37.827 72.108 1.00 59.46 48 LYS B CA 1
ATOM 1304 C C . LYS B 1 48 ? 63.537 39.202 72.323 1.00 59.43 48 LYS B C 1
ATOM 1305 O O . LYS B 1 48 ? 63.338 39.624 73.457 1.00 61.68 48 LYS B O 1
ATOM 1311 N N . GLU B 1 49 ? 63.237 39.897 71.230 1.00 62.25 49 GLU B N 1
ATOM 1312 C CA . GLU B 1 49 ? 62.634 41.225 71.299 1.00 63.18 49 GLU B CA 1
ATOM 1313 C C . GLU B 1 49 ? 61.309 41.187 72.070 1.00 62.38 49 GLU B C 1
ATOM 1314 O O . GLU B 1 49 ? 61.003 42.093 72.848 1.00 62.94 49 GLU B O 1
ATOM 1320 N N . ILE B 1 50 ? 60.530 40.131 71.838 1.00 58.63 50 ILE B N 1
ATOM 1321 C CA . ILE B 1 50 ? 59.248 39.935 72.495 1.00 55.54 50 ILE B CA 1
ATOM 1322 C C . ILE B 1 50 ? 59.437 39.370 73.904 1.00 57.54 50 ILE B C 1
ATOM 1323 O O . ILE B 1 50 ? 58.820 39.833 74.872 1.00 55.37 50 ILE B O 1
ATOM 1328 N N . THR B 1 51 ? 60.278 38.348 74.011 1.00 56.84 51 THR B N 1
ATOM 1329 C CA . THR B 1 51 ? 60.526 37.709 75.291 1.00 60.44 51 THR B CA 1
ATOM 1330 C C . THR B 1 51 ? 61.093 38.698 76.304 1.00 61.53 51 THR B C 1
ATOM 1331 O O . THR B 1 51 ? 60.802 38.607 77.494 1.00 60.18 51 THR B O 1
ATOM 1335 N N . ASN B 1 52 ? 61.905 39.639 75.832 1.00 62.84 52 ASN B N 1
ATOM 1336 C CA . ASN B 1 52 ? 62.481 40.636 76.723 1.00 66.87 52 ASN B CA 1
ATOM 1337 C C . ASN B 1 52 ? 61.383 41.464 77.359 1.00 69.19 52 ASN B C 1
ATOM 1338 O O . ASN B 1 52 ? 61.461 41.819 78.535 1.00 72.74 52 ASN B O 1
ATOM 1343 N N . ASN B 1 53 ? 60.361 41.784 76.576 1.00 71.36 53 ASN B N 1
ATOM 1344 C CA . ASN B 1 53 ? 59.250 42.575 77.075 1.00 72.69 53 ASN B CA 1
ATOM 1345 C C . ASN B 1 53 ? 58.416 41.722 78.045 1.00 72.50 53 ASN B C 1
ATOM 1346 O O . ASN B 1 53 ? 58.025 42.190 79.117 1.00 72.11 53 ASN B O 1
ATOM 1351 N N . VAL B 1 54 ? 58.162 40.469 77.673 1.00 74.96 54 VAL B N 1
ATOM 1352 C CA . VAL B 1 54 ? 57.389 39.567 78.522 1.00 77.44 54 VAL B CA 1
ATOM 1353 C C . VAL B 1 54 ? 58.152 39.239 79.805 1.00 82.07 54 VAL B C 1
ATOM 1354 O O . VAL B 1 54 ? 57.550 39.013 80.856 1.00 80.73 54 VAL B O 1
ATOM 1358 N N . LYS B 1 55 ? 59.479 39.207 79.717 1.00 87.56 55 LYS B N 1
ATOM 1359 C CA . LYS B 1 55 ? 60.310 38.916 80.882 1.00 91.96 55 LYS B CA 1
ATOM 1360 C C . LYS B 1 55 ? 60.366 40.150 81.787 1.00 94.87 55 LYS B C 1
ATOM 1361 O O . LYS B 1 55 ? 61.387 40.441 82.413 1.00 96.51 55 LYS B O 1
ATOM 1363 N N . ASN B 1 56 ? 59.251 40.874 81.827 1.00 94.00 56 ASN B N 1
ATOM 1364 C CA . ASN B 1 56 ? 59.098 42.072 82.647 1.00 95.74 56 ASN B CA 1
ATOM 1365 C C . ASN B 1 56 ? 57.750 41.924 83.347 1.00 96.67 56 ASN B C 1
ATOM 1366 O O . ASN B 1 56 ? 57.383 42.717 84.218 1.00 97.67 56 ASN B O 1
ATOM 1368 N N . LYS B 1 57 ? 57.028 40.881 82.945 1.00 96.64 57 LYS B N 1
ATOM 1369 C CA . LYS B 1 57 ? 55.714 40.560 83.496 1.00 96.67 57 LYS B CA 1
ATOM 1370 C C . LYS B 1 57 ? 55.567 39.042 83.593 1.00 96.46 57 LYS B C 1
ATOM 1371 O O . LYS B 1 57 ? 55.628 38.465 84.682 1.00 97.50 57 LYS B O 1
ATOM 1373 N N . GLY B 1 58 ? 55.386 38.403 82.439 1.00 96.04 58 GLY B N 1
ATOM 1374 C CA . GLY B 1 58 ? 55.246 36.960 82.385 1.00 93.78 58 GLY B CA 1
ATOM 1375 C C . GLY B 1 58 ? 53.783 36.590 82.193 1.00 92.34 58 GLY B C 1
ATOM 1376 O O . GLY B 1 58 ? 53.408 35.415 82.370 1.00 93.05 58 GLY B O 1
ATOM 1377 N N . ARG B 1 59 ? 52.961 37.585 81.826 1.00 95.28 59 ARG B N 1
ATOM 1378 C CA . ARG B 1 59 ? 51.533 37.359 81.587 1.00 92.31 59 ARG B CA 1
ATOM 1379 C C . ARG B 1 59 ? 51.176 37.353 80.106 1.00 88.21 59 ARG B C 1
ATOM 1380 O O . ARG B 1 59 ? 50.062 36.945 79.717 1.00 87.67 59 ARG B O 1
ATOM 1388 N N . TRP B 1 60 ? 52.121 37.817 79.288 1.00 80.85 60 TRP B N 1
ATOM 1389 C CA . TRP B 1 60 ? 51.910 37.831 77.859 1.00 72.78 60 TRP B CA 1
ATOM 1390 C C . TRP B 1 60 ? 50.718 38.634 77.366 1.00 70.25 60 TRP B C 1
ATOM 1391 O O . TRP B 1 60 ? 49.838 38.077 76.716 1.00 77.95 60 TRP B O 1
ATOM 1402 N N . LYS B 1 61 ? 50.721 39.930 77.651 1.00 62.72 61 LYS B N 1
ATOM 1403 C CA . LYS B 1 61 ? 49.646 40.805 77.226 1.00 56.49 61 LYS B CA 1
ATOM 1404 C C . LYS B 1 61 ? 49.358 40.732 75.741 1.00 54.96 61 LYS B C 1
ATOM 1405 O O . LYS B 1 61 ? 50.217 40.356 74.955 1.00 53.73 61 LYS B O 1
ATOM 1411 N N . SER B 1 62 ? 48.136 41.039 75.319 1.00 51.16 62 SER B N 1
ATOM 1412 C CA . SER B 1 62 ? 47.746 40.978 73.925 1.00 49.70 62 SER B CA 1
ATOM 1413 C C . SER B 1 62 ? 48.677 41.820 73.039 1.00 45.95 62 SER B C 1
ATOM 1414 O O . SER B 1 62 ? 48.994 41.430 71.919 1.00 44.38 62 SER B O 1
ATOM 1417 N N . GLU B 1 63 ? 49.112 42.969 73.538 1.00 42.90 63 GLU B N 1
ATOM 1418 C CA . GLU B 1 63 ? 50.015 43.810 72.767 1.00 42.55 63 GLU B CA 1
ATOM 1419 C C . GLU B 1 63 ? 51.267 43.010 72.351 1.00 44.48 63 GLU B C 1
ATOM 1420 O O . GLU B 1 63 ? 51.771 43.175 71.243 1.00 40.83 63 GLU B O 1
ATOM 1426 N N . ASN B 1 64 ? 51.764 42.151 73.240 1.00 41.22 64 ASN B N 1
ATOM 1427 C CA . ASN B 1 64 ? 52.935 41.331 72.929 1.00 41.37 64 ASN B CA 1
ATOM 1428 C C . ASN B 1 64 ? 52.628 40.386 71.787 1.00 38.89 64 ASN B C 1
ATOM 1429 O O . ASN B 1 64 ? 53.454 40.198 70.888 1.00 39.57 64 ASN B O 1
ATOM 1434 N N . LEU B 1 65 ? 51.449 39.768 71.845 1.00 38.62 65 LEU B N 1
ATOM 1435 C CA . LEU B 1 65 ? 51.033 38.815 70.820 1.00 40.91 65 LEU B CA 1
ATOM 1436 C C . LEU B 1 65 ? 50.916 39.436 69.424 1.00 36.72 65 LEU B C 1
ATOM 1437 O O . LEU B 1 65 ? 51.312 38.824 68.439 1.00 35.90 65 LEU B O 1
ATOM 1442 N N . PHE B 1 66 ? 50.374 40.645 69.344 1.00 36.09 66 PHE B N 1
ATOM 1443 C CA . PHE B 1 66 ? 50.225 41.340 68.065 1.00 38.71 66 PHE B CA 1
ATOM 1444 C C . PHE B 1 66 ? 51.600 41.638 67.470 1.00 38.21 66 PHE B C 1
ATOM 1445 O O . PHE B 1 66 ? 51.847 41.398 66.291 1.00 38.83 66 PHE B O 1
ATOM 1453 N N . LYS B 1 67 ? 52.483 42.169 68.306 1.00 39.36 67 LYS B N 1
ATOM 1454 C CA . LYS B 1 67 ? 53.831 42.514 67.892 1.00 42.74 67 LYS B CA 1
ATOM 1455 C C . LYS B 1 67 ? 54.542 41.257 67.394 1.00 43.83 67 LYS B C 1
ATOM 1456 O O . LYS B 1 67 ? 55.148 41.256 66.314 1.00 46.92 67 LYS B O 1
ATOM 1462 N N . ALA B 1 68 ? 54.459 40.186 68.181 1.00 42.79 68 ALA B N 1
ATOM 1463 C CA . ALA B 1 68 ? 55.091 38.934 67.798 1.00 41.14 68 ALA B CA 1
ATOM 1464 C C . ALA B 1 68 ? 54.570 38.465 66.457 1.00 39.91 68 ALA B C 1
ATOM 1465 O O . ALA B 1 68 ? 55.355 38.025 65.623 1.00 42.00 68 ALA B O 1
ATOM 1467 N N . SER B 1 69 ? 53.255 38.569 66.243 1.00 38.95 69 SER B N 1
ATOM 1468 C CA . SER B 1 69 ? 52.670 38.129 64.975 1.00 43.37 69 SER B CA 1
ATOM 1469 C C . SER B 1 69 ? 53.245 38.919 63.800 1.00 42.89 69 SER B C 1
ATOM 1470 O O . SER B 1 69 ? 53.446 38.361 62.722 1.00 45.03 69 SER B O 1
ATOM 1473 N N . LYS B 1 70 ? 53.513 40.207 64.013 1.00 44.80 70 LYS B N 1
ATOM 1474 C CA . LYS B 1 70 ? 54.082 41.055 62.968 1.00 46.41 70 LYS B CA 1
ATOM 1475 C C . LYS B 1 70 ? 55.513 40.617 62.683 1.00 46.42 70 LYS B C 1
ATOM 1476 O O . LYS B 1 70 ? 55.887 40.426 61.532 1.00 45.71 70 LYS B O 1
ATOM 1482 N N . LEU B 1 71 ? 56.305 40.470 63.738 1.00 43.02 71 LEU B N 1
ATOM 1483 C CA . LEU B 1 71 ? 57.690 40.052 63.604 1.00 43.78 71 LEU B CA 1
ATOM 1484 C C . LEU B 1 71 ? 57.801 38.685 62.907 1.00 47.44 71 LEU B C 1
ATOM 1485 O O . LEU B 1 71 ? 58.669 38.477 62.049 1.00 49.61 71 LEU B O 1
ATOM 1490 N N . LEU B 1 72 ? 56.924 37.754 63.284 1.00 46.04 72 LEU B N 1
ATOM 1491 C CA . LEU B 1 72 ? 56.927 36.426 62.694 1.00 44.90 72 LEU B CA 1
ATOM 1492 C C . LEU B 1 72 ? 56.584 36.472 61.209 1.00 42.78 72 LEU B C 1
ATOM 1493 O O . LEU B 1 72 ? 56.785 35.495 60.488 1.00 40.33 72 LEU B O 1
ATOM 1498 N N . ARG B 1 73 ? 56.055 37.602 60.751 1.00 43.95 73 ARG B N 1
ATOM 1499 C CA . ARG B 1 73 ? 55.702 37.735 59.346 1.00 44.43 73 ARG B CA 1
ATOM 1500 C C . ARG B 1 73 ? 56.913 37.470 58.444 1.00 47.97 73 ARG B C 1
ATOM 1501 O O . ARG B 1 73 ? 56.809 36.764 57.433 1.00 48.80 73 ARG B O 1
ATOM 1509 N N . SER B 1 74 ? 58.057 38.039 58.821 1.00 47.94 74 SER B N 1
ATOM 1510 C CA . SER B 1 74 ? 59.290 37.889 58.046 1.00 54.39 74 SER B CA 1
ATOM 1511 C C . SER B 1 74 ? 59.746 36.430 57.956 1.00 55.90 74 SER B C 1
ATOM 1512 O O . SER B 1 74 ? 60.594 36.088 57.137 1.00 57.71 74 SER B O 1
ATOM 1515 N N . ASN B 1 75 ? 59.190 35.583 58.817 1.00 58.30 75 ASN B N 1
ATOM 1516 C CA . ASN B 1 75 ? 59.507 34.162 58.827 1.00 56.92 75 ASN B CA 1
ATOM 1517 C C . ASN B 1 75 ? 58.432 33.492 57.961 1.00 55.46 75 ASN B C 1
ATOM 1518 O O . ASN B 1 75 ? 58.731 32.679 57.090 1.00 54.76 75 ASN B O 1
ATOM 1523 N N . ASN B 1 76 ? 57.180 33.871 58.188 1.00 54.20 76 ASN B N 1
ATOM 1524 C CA . ASN B 1 76 ? 56.054 33.338 57.425 1.00 53.14 76 ASN B CA 1
ATOM 1525 C C . ASN B 1 76 ? 55.039 34.476 57.252 1.00 52.75 76 ASN B C 1
ATOM 1526 O O . ASN B 1 76 ? 54.387 34.901 58.212 1.00 54.47 76 ASN B O 1
ATOM 1531 N N . THR B 1 77 ? 54.910 34.967 56.023 1.00 51.83 77 THR B N 1
ATOM 1532 C CA . THR B 1 77 ? 54.020 36.086 55.733 1.00 50.92 77 THR B CA 1
ATOM 1533 C C . THR B 1 77 ? 52.550 35.852 56.063 1.00 50.02 77 THR B C 1
ATOM 1534 O O . THR B 1 77 ? 51.757 36.797 56.129 1.00 51.77 77 THR B O 1
ATOM 1538 N N . GLU B 1 78 ? 52.189 34.601 56.300 1.00 47.06 78 GLU B N 1
ATOM 1539 C CA . GLU B 1 78 ? 50.799 34.278 56.600 1.00 47.33 78 GLU B CA 1
ATOM 1540 C C . GLU B 1 78 ? 50.424 34.405 58.082 1.00 45.16 78 GLU B C 1
ATOM 1541 O O . GLU B 1 78 ? 49.251 34.501 58.425 1.00 44.56 78 GLU B O 1
ATOM 1547 N N . ILE B 1 79 ? 51.414 34.427 58.960 1.00 45.67 79 ILE B N 1
ATOM 1548 C CA . ILE B 1 79 ? 51.121 34.482 60.380 1.00 46.33 79 ILE B CA 1
ATOM 1549 C C . ILE B 1 79 ? 50.249 35.644 60.900 1.00 48.47 79 ILE B C 1
ATOM 1550 O O . ILE B 1 79 ? 49.357 35.430 61.739 1.00 47.06 79 ILE B O 1
ATOM 1555 N N . PRO B 1 80 ? 50.487 36.876 60.423 1.00 46.00 80 PRO B N 1
ATOM 1556 C CA . PRO B 1 80 ? 49.663 38.004 60.895 1.00 46.53 80 PRO B CA 1
ATOM 1557 C C . PRO B 1 80 ? 48.182 37.843 60.509 1.00 46.47 80 PRO B C 1
ATOM 1558 O O . PRO B 1 80 ? 47.297 38.356 61.182 1.00 48.07 80 PRO B O 1
ATOM 1562 N N . ILE B 1 81 ? 47.925 37.132 59.418 1.00 46.95 81 ILE B N 1
ATOM 1563 C CA . ILE B 1 81 ? 46.568 36.928 58.928 1.00 47.03 81 ILE B CA 1
ATOM 1564 C C . ILE B 1 81 ? 45.837 35.900 59.779 1.00 49.71 81 ILE B C 1
ATOM 1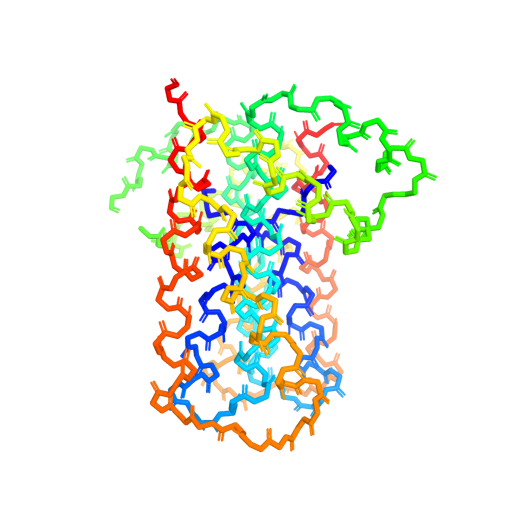565 O O . ILE B 1 81 ? 44.639 36.055 60.070 1.00 50.49 81 ILE B O 1
ATOM 1570 N N . LEU B 1 82 ? 46.544 34.838 60.167 1.00 49.08 82 LEU B N 1
ATOM 1571 C CA . LEU B 1 82 ? 45.919 33.827 61.007 1.00 46.76 82 LEU B CA 1
ATOM 1572 C C . LEU B 1 82 ? 45.634 34.514 62.342 1.00 44.48 82 LEU B C 1
ATOM 1573 O O . LEU B 1 82 ? 44.541 34.384 62.894 1.00 42.30 82 LEU B O 1
ATOM 1578 N N . TRP B 1 83 ? 46.608 35.275 62.835 1.00 42.89 83 TRP B N 1
ATOM 1579 C CA . TRP B 1 83 ? 46.438 35.953 64.103 1.00 41.77 83 TRP B CA 1
ATOM 1580 C C . TRP B 1 83 ? 45.178 36.811 64.130 1.00 43.90 83 TRP B C 1
ATOM 1581 O O . TRP B 1 83 ? 44.457 36.846 65.140 1.00 43.35 83 TRP B O 1
ATOM 1592 N N . LYS B 1 84 ? 44.911 37.494 63.022 1.00 43.30 84 LYS B N 1
ATOM 1593 C CA . LYS B 1 84 ? 43.734 38.348 62.912 1.00 44.19 84 LYS B CA 1
ATOM 1594 C C . LYS B 1 84 ? 42.478 37.524 63.178 1.00 41.04 84 LYS B C 1
ATOM 1595 O O . LYS B 1 84 ? 41.619 37.931 63.953 1.00 42.64 84 LYS B O 1
ATOM 1601 N N . SER B 1 85 ? 42.387 36.362 62.531 1.00 41.57 85 SER B N 1
ATOM 1602 C CA . SER B 1 85 ? 41.245 35.466 62.701 1.00 42.72 85 SER B CA 1
ATOM 1603 C C . SER B 1 85 ? 41.108 35.014 64.155 1.00 40.14 85 SER B C 1
ATOM 1604 O O . SER B 1 85 ? 40.005 34.856 64.674 1.00 40.50 85 SER B O 1
ATOM 1607 N N . ALA B 1 86 ? 42.243 34.813 64.814 1.00 38.39 86 ALA B N 1
ATOM 1608 C CA . ALA B 1 86 ? 42.247 34.412 66.216 1.00 37.87 86 ALA B CA 1
ATOM 1609 C C . ALA B 1 86 ? 41.690 35.545 67.093 1.00 37.63 86 ALA B C 1
ATOM 1610 O O . ALA B 1 86 ? 40.827 35.316 67.945 1.00 37.66 86 ALA B O 1
ATOM 1612 N N . TRP B 1 87 ? 42.186 36.763 66.885 1.00 37.21 87 TRP B N 1
ATOM 1613 C CA . TRP B 1 87 ? 41.740 37.917 67.672 1.00 38.07 87 TRP B CA 1
ATOM 1614 C C . TRP B 1 87 ? 40.240 38.134 67.463 1.00 40.87 87 TRP B C 1
ATOM 1615 O O . TRP B 1 87 ? 39.504 38.465 68.395 1.00 41.94 87 TRP B O 1
ATOM 1626 N N . THR B 1 88 ? 39.789 37.921 66.233 1.00 41.08 88 THR B N 1
ATOM 1627 C CA . THR B 1 88 ? 38.374 38.079 65.910 1.00 44.73 88 THR B CA 1
ATOM 1628 C C . THR B 1 88 ? 37.520 37.071 66.674 1.00 45.47 88 THR B C 1
ATOM 1629 O O . THR B 1 88 ? 36.424 37.408 67.139 1.00 46.59 88 THR B O 1
ATOM 1633 N N . LEU B 1 89 ? 38.013 35.840 66.808 1.00 42.51 89 LEU B N 1
ATOM 1634 C CA . LEU B 1 89 ? 37.270 34.838 67.561 1.00 40.67 89 LEU B CA 1
ATOM 1635 C C . LEU B 1 89 ? 37.181 35.333 68.990 1.00 40.12 89 LEU B C 1
ATOM 1636 O O . LEU B 1 89 ? 36.123 35.266 69.611 1.00 43.54 89 LEU B O 1
ATOM 1641 N N . HIS B 1 90 ? 38.303 35.843 69.498 1.00 39.38 90 HIS B N 1
ATOM 1642 C CA . HIS B 1 90 ? 38.394 36.351 70.864 1.00 35.88 90 HIS B CA 1
ATOM 1643 C C . HIS B 1 90 ? 37.448 37.512 71.154 1.00 39.12 90 HIS B C 1
ATOM 1644 O O . HIS B 1 90 ? 36.810 37.551 72.203 1.00 40.64 90 HIS B O 1
ATOM 1651 N N . VAL B 1 91 ? 37.382 38.466 70.233 1.00 41.18 91 VAL B N 1
ATOM 1652 C CA . VAL B 1 91 ? 36.531 39.630 70.412 1.00 41.80 91 VAL B CA 1
ATOM 1653 C C . VAL B 1 91 ? 35.052 39.298 70.299 1.00 45.59 91 VAL B C 1
ATOM 1654 O O . VAL B 1 91 ? 34.251 39.724 71.132 1.00 44.59 91 VAL B O 1
ATOM 1658 N N . GLU B 1 92 ? 34.693 38.543 69.264 1.00 47.27 92 GLU B N 1
ATOM 1659 C CA . GLU B 1 92 ? 33.304 38.152 69.055 1.00 50.18 92 GLU B CA 1
ATOM 1660 C C . GLU B 1 92 ? 32.800 37.331 70.238 1.00 51.05 92 GLU B C 1
ATOM 1661 O O . GLU B 1 92 ? 31.674 37.509 70.695 1.00 53.13 92 GLU B O 1
ATOM 1667 N N . GLY B 1 93 ? 33.646 36.431 70.727 1.00 52.99 93 GLY B N 1
ATOM 1668 C CA . GLY B 1 93 ? 33.281 35.592 71.853 1.00 52.98 93 GLY B CA 1
ATOM 1669 C C . GLY B 1 93 ? 33.093 36.417 73.103 1.00 53.52 93 GLY B C 1
ATOM 1670 O O . GLY B 1 93 ? 32.287 36.089 73.967 1.00 54.95 93 GLY B O 1
ATOM 1671 N N . PHE B 1 94 ? 33.848 37.500 73.185 1.00 57.86 94 PHE B N 1
ATOM 1672 C CA . PHE B 1 94 ? 33.793 38.422 74.304 1.00 61.36 94 PHE B CA 1
ATOM 1673 C C . PHE B 1 94 ? 32.423 39.092 74.384 1.00 63.38 94 PHE B C 1
ATOM 1674 O O . PHE B 1 94 ? 31.828 39.189 75.456 1.00 66.88 94 PHE B O 1
ATOM 1682 N N . HIS B 1 95 ? 31.923 39.548 73.241 1.00 66.89 95 HIS B N 1
ATOM 1683 C CA . HIS B 1 95 ? 30.626 40.222 73.184 1.00 70.28 95 HIS B CA 1
ATOM 1684 C C . HIS B 1 95 ? 29.437 39.282 73.280 1.00 72.88 95 HIS B C 1
ATOM 1685 O O . HIS B 1 95 ? 28.288 39.719 73.242 1.00 73.39 95 HIS B O 1
ATOM 1692 N N . GLU B 1 96 ? 29.727 37.993 73.407 1.00 78.65 96 GLU B N 1
ATOM 1693 C CA . GLU B 1 96 ? 28.699 36.969 73.555 1.00 81.34 96 GLU B CA 1
ATOM 1694 C C . GLU B 1 96 ? 27.467 37.171 72.678 1.00 83.15 96 GLU B C 1
ATOM 1695 O O . GLU B 1 96 ? 26.346 36.908 73.109 1.00 84.70 96 GLU B O 1
ATOM 1697 N N . LEU B 1 97 ? 27.675 37.644 71.454 1.00 84.43 97 LEU B N 1
ATOM 1698 C CA . LEU B 1 97 ? 26.583 37.859 70.506 1.00 84.91 97 LEU B CA 1
ATOM 1699 C C . LEU B 1 97 ? 27.139 37.818 69.088 1.00 85.15 97 LEU B C 1
ATOM 1700 O O . LEU B 1 97 ? 28.356 37.796 68.886 1.00 86.49 97 LEU B O 1
ATOM 1705 N N . SER B 1 98 ? 26.244 37.800 68.107 1.00 83.43 98 SER B N 1
ATOM 1706 C CA . SER B 1 98 ? 26.647 37.774 66.702 1.00 82.16 98 SER B CA 1
ATOM 1707 C C . SER B 1 98 ? 27.455 36.523 66.353 1.00 81.12 98 SER B C 1
ATOM 1708 O O . SER B 1 98 ? 27.959 36.397 65.240 1.00 80.85 98 SER B O 1
ATOM 1710 N N . LEU B 1 99 ? 27.563 35.601 67.303 1.00 78.14 99 LEU B N 1
ATOM 1711 C CA . LEU B 1 99 ? 28.313 34.365 67.099 1.00 77.14 99 LEU B CA 1
ATOM 1712 C C . LEU B 1 99 ? 27.611 33.360 66.175 1.00 77.21 99 LEU B C 1
ATOM 1713 O O . LEU B 1 99 ? 26.524 32.872 66.488 1.00 77.75 99 LEU B O 1
ATOM 1718 N N . ASN B 1 100 ? 28.242 33.046 65.044 1.00 77.18 100 ASN B N 1
ATOM 1719 C CA . ASN B 1 100 ? 27.673 32.093 64.096 1.00 76.33 100 ASN B CA 1
ATOM 1720 C C . ASN B 1 100 ? 28.539 30.834 63.963 1.00 75.91 100 ASN B C 1
ATOM 1721 O O . ASN B 1 100 ? 29.745 30.920 63.741 1.00 76.06 100 ASN B O 1
ATOM 1723 N N . GLU B 1 101 ? 27.908 29.670 64.099 1.00 73.96 101 GLU B N 1
ATOM 1724 C CA . GLU B 1 101 ? 28.586 28.379 63.990 1.00 73.02 101 GLU B CA 1
ATOM 1725 C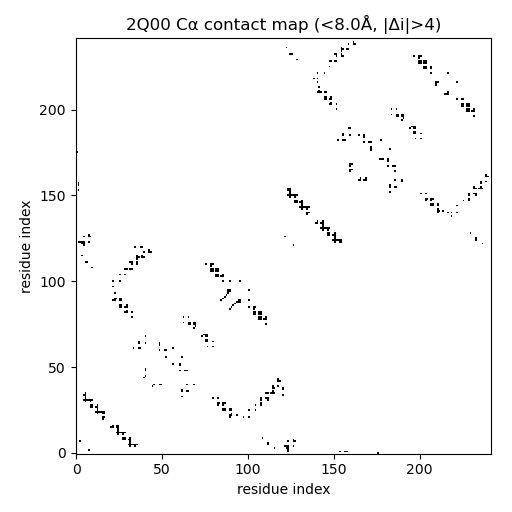 C . GLU B 1 101 ? 29.474 28.294 62.748 1.00 71.73 101 GLU B C 1
ATOM 1726 O O . GLU B 1 101 ? 30.670 28.010 62.851 1.00 74.04 101 GLU B O 1
ATOM 1732 N N . LYS B 1 102 ? 28.885 28.553 61.582 1.00 70.07 102 LYS B N 1
ATOM 1733 C CA . LYS B 1 102 ? 29.598 28.489 60.308 1.00 67.28 102 LYS B CA 1
ATOM 1734 C C . LYS B 1 102 ? 30.794 29.438 60.202 1.00 64.67 102 LYS B C 1
ATOM 1735 O O . LYS B 1 102 ? 31.786 29.128 59.545 1.00 64.49 102 LYS B O 1
ATOM 1737 N N . GLU B 1 103 ? 30.702 30.597 60.839 1.00 62.79 103 GLU B N 1
ATOM 1738 C CA . GLU B 1 103 ? 31.791 31.561 60.784 1.00 62.70 103 GLU B CA 1
ATOM 1739 C C . GLU B 1 103 ? 32.914 31.223 61.759 1.00 59.91 103 GLU B C 1
ATOM 1740 O O . GLU B 1 103 ? 34.092 31.439 61.467 1.00 56.92 103 GLU B O 1
ATOM 1746 N N . VAL B 1 104 ? 32.536 30.695 62.920 1.00 58.67 104 VAL B N 1
ATOM 1747 C CA . VAL B 1 104 ? 33.505 30.305 63.929 1.00 55.45 104 VAL B CA 1
ATOM 1748 C C . VAL B 1 104 ? 34.389 29.246 63.312 1.00 55.49 104 VAL B C 1
ATOM 1749 O O . VAL B 1 104 ? 35.607 29.286 63.451 1.00 54.11 104 VAL B O 1
ATOM 1753 N N . LYS B 1 105 ? 33.757 28.300 62.624 1.00 55.76 105 LYS B N 1
ATOM 1754 C CA . LYS B 1 105 ? 34.477 27.222 61.964 1.00 55.92 105 LYS B CA 1
ATOM 1755 C C . LYS B 1 105 ? 35.453 27.788 60.953 1.00 55.25 105 LYS B C 1
ATOM 1756 O O . LYS B 1 105 ? 36.604 27.363 60.884 1.00 57.66 105 LYS B O 1
ATOM 1762 N N . LYS B 1 106 ? 34.991 28.758 60.171 1.00 56.30 106 LYS B N 1
ATOM 1763 C CA . LYS B 1 106 ? 35.830 29.369 59.152 1.00 56.13 106 LYS B CA 1
ATOM 1764 C C . LYS B 1 106 ? 37.089 29.969 59.779 1.00 51.85 106 LYS B C 1
ATOM 1765 O O . LYS B 1 106 ? 38.199 29.743 59.293 1.00 50.94 106 LYS B O 1
ATOM 1771 N N . LEU B 1 107 ? 36.903 30.716 60.865 1.00 48.21 107 LEU B N 1
ATOM 1772 C CA . LEU B 1 107 ? 38.010 31.361 61.561 1.00 46.49 107 LEU B CA 1
ATOM 1773 C C . LEU B 1 107 ? 38.934 30.379 62.289 1.00 45.61 107 LEU B C 1
ATOM 1774 O O . LEU B 1 107 ? 40.158 30.494 62.200 1.00 45.09 107 LEU B O 1
ATOM 1779 N N . LYS B 1 108 ? 38.357 29.402 62.983 1.00 46.03 108 LYS B N 1
ATOM 1780 C CA . LYS B 1 108 ? 39.171 28.443 63.719 1.00 48.18 108 LYS B CA 1
ATOM 1781 C C . LYS B 1 108 ? 40.063 27.617 62.807 1.00 48.07 108 LYS B C 1
ATOM 1782 O O . LYS B 1 108 ? 41.066 27.067 63.255 1.00 51.80 108 LYS B O 1
ATOM 1788 N N . GLU B 1 109 ? 39.716 27.525 61.530 1.00 50.21 109 GLU B N 1
ATOM 1789 C CA . GLU B 1 109 ? 40.566 26.789 60.594 1.00 50.59 109 GLU B CA 1
ATOM 1790 C C . GLU B 1 109 ? 41.894 27.544 60.477 1.00 48.69 109 GLU B C 1
ATOM 1791 O O . GLU B 1 109 ? 42.945 26.942 60.285 1.00 48.67 109 GLU B O 1
ATOM 1797 N N . ASP B 1 110 ? 41.845 28.869 60.601 1.00 49.41 110 ASP B N 1
ATOM 1798 C CA . ASP B 1 110 ? 43.073 29.661 60.544 1.00 46.18 110 ASP B CA 1
ATOM 1799 C C . ASP B 1 110 ? 43.876 29.412 61.813 1.00 44.45 110 ASP B C 1
ATOM 1800 O O . ASP B 1 110 ? 45.108 29.369 61.773 1.00 43.45 110 ASP B O 1
ATOM 1805 N N . VAL B 1 111 ? 43.171 29.256 62.938 1.00 45.79 111 VAL B N 1
ATOM 1806 C CA . VAL B 1 111 ? 43.820 28.974 64.214 1.00 43.67 111 VAL B CA 1
ATOM 1807 C C . VAL B 1 111 ? 44.546 27.634 64.074 1.00 43.93 111 VAL B C 1
ATOM 1808 O O . VAL B 1 111 ? 45.674 27.451 64.562 1.00 43.30 111 VAL B O 1
ATOM 1812 N N . ARG B 1 112 ? 43.899 26.697 63.387 1.00 46.23 112 ARG B N 1
ATOM 1813 C CA . ARG B 1 112 ? 44.496 25.387 63.179 1.00 48.60 112 ARG B CA 1
ATOM 1814 C C . ARG B 1 112 ? 45.828 25.532 62.447 1.00 48.87 112 ARG B C 1
ATOM 1815 O O . ARG B 1 112 ? 46.850 25.029 62.916 1.00 51.71 112 ARG B O 1
ATOM 1823 N N . LYS B 1 113 ? 45.825 26.232 61.313 1.00 46.81 113 LYS B N 1
ATOM 1824 C CA . LYS B 1 113 ? 47.059 26.414 60.534 1.00 44.08 113 LYS B CA 1
ATOM 1825 C C . LYS B 1 113 ? 48.167 27.056 61.382 1.00 39.06 113 LYS B C 1
ATOM 1826 O O . LYS B 1 113 ? 49.342 26.750 61.216 1.00 40.68 113 LYS B O 1
ATOM 1832 N N . LEU B 1 114 ? 47.794 27.956 62.282 1.00 41.03 114 LEU B N 1
ATOM 1833 C CA . LEU B 1 114 ? 48.781 28.624 63.129 1.00 39.31 114 LEU B CA 1
ATOM 1834 C C . LEU B 1 114 ? 49.387 27.619 64.109 1.00 38.38 114 LEU B C 1
ATOM 1835 O O . LEU B 1 114 ? 50.595 27.602 64.343 1.00 34.20 114 LEU B O 1
ATOM 1840 N N . VAL B 1 115 ? 48.532 26.772 64.661 1.00 39.13 115 VAL B N 1
ATOM 1841 C CA . VAL B 1 115 ? 48.964 25.746 65.592 1.00 41.72 115 VAL B CA 1
ATOM 1842 C C . VAL B 1 115 ? 49.977 24.820 64.929 1.00 43.86 115 VAL B C 1
ATOM 1843 O O . VAL B 1 115 ? 51.087 24.645 65.442 1.00 46.52 115 VAL B O 1
ATOM 1847 N N . ILE B 1 116 ? 49.599 24.243 63.788 1.00 45.13 116 ILE B N 1
ATOM 1848 C CA . ILE B 1 116 ? 50.494 23.344 63.066 1.00 49.96 116 ILE B CA 1
ATOM 1849 C C . ILE B 1 116 ? 51.797 24.046 62.681 1.00 45.04 116 ILE B C 1
ATOM 1850 O O . ILE B 1 116 ? 52.863 23.416 62.662 1.00 47.40 116 ILE B O 1
ATOM 1855 N N . PHE B 1 117 ? 51.724 25.339 62.371 1.00 44.13 117 PHE B N 1
ATOM 1856 C CA . PHE B 1 117 ? 52.937 26.066 62.048 1.00 45.01 117 PHE B CA 1
ATOM 1857 C C . PHE B 1 117 ? 53.832 26.049 63.276 1.00 45.50 117 PHE B C 1
ATOM 1858 O O . PHE B 1 117 ? 55.017 25.767 63.170 1.00 47.41 117 PHE B O 1
ATOM 1866 N N . ALA B 1 118 ? 53.256 26.342 64.443 1.00 47.04 118 ALA B N 1
ATOM 1867 C CA . ALA B 1 118 ? 54.030 26.370 65.687 1.00 47.60 118 ALA B CA 1
ATOM 1868 C C . ALA B 1 118 ? 54.573 24.993 66.034 1.00 45.37 118 ALA B C 1
ATOM 1869 O O . ALA B 1 118 ? 55.704 24.859 66.501 1.00 46.27 118 ALA B O 1
ATOM 1871 N N . VAL B 1 119 ? 53.761 23.969 65.817 1.00 44.97 119 VAL B N 1
ATOM 1872 C CA . VAL B 1 119 ? 54.196 22.611 66.101 1.00 44.63 119 VAL B CA 1
ATOM 1873 C C . VAL B 1 119 ? 55.371 22.251 65.187 1.00 48.06 119 VAL B C 1
ATOM 1874 O O . VAL B 1 119 ? 56.329 21.611 65.626 1.00 49.12 119 VAL B O 1
ATOM 1878 N N . ASN B 1 120 ? 55.313 22.685 63.929 1.00 49.55 120 ASN B N 1
ATOM 1879 C CA . ASN B 1 120 ? 56.386 22.377 62.984 1.00 52.33 120 ASN B CA 1
ATOM 1880 C C . ASN B 1 120 ? 57.688 23.129 63.230 1.00 52.43 120 ASN B C 1
ATOM 1881 O O . ASN B 1 120 ? 58.768 22.608 62.950 1.00 52.63 120 ASN B O 1
ATOM 1886 N N . SER B 1 121 ? 57.597 24.345 63.758 1.00 54.04 121 SER B N 1
ATOM 1887 C CA . SER B 1 121 ? 58.796 25.140 64.018 1.00 56.96 121 SER B CA 1
ATOM 1888 C C . SER B 1 121 ? 59.654 24.436 65.053 1.00 60.13 121 SER B C 1
ATOM 1889 O O . SER B 1 121 ? 60.860 24.680 65.171 1.00 60.97 121 SER B O 1
ATOM 1892 N N . LEU B 1 122 ? 59.007 23.580 65.762 1.00 61.96 122 LEU B N 1
ATOM 1893 C CA . LEU B 1 122 ? 59.680 22.862 66.820 1.00 64.49 122 LEU B CA 1
ATOM 1894 C C . LEU B 1 122 ? 60.859 21.998 66.351 1.00 66.38 122 LEU B C 1
ATOM 1895 O O . LEU B 1 122 ? 61.646 21.514 67.170 1.00 65.63 122 LEU B O 1
ATOM 1900 N N . GLU B 1 123 ? 61.023 21.843 65.042 1.00 68.03 123 GLU B N 1
ATOM 1901 C CA . GLU B 1 123 ? 62.097 20.986 64.551 1.00 70.37 123 GLU B CA 1
ATOM 1902 C C . GLU B 1 123 ? 63.270 21.581 63.761 1.00 71.11 123 GLU B C 1
ATOM 1903 O O . GLU B 1 123 ? 64.285 21.957 64.354 1.00 74.05 123 GLU B O 1
ATOM 1909 N N . HIS B 1 124 ? 63.143 21.656 62.437 1.00 67.88 124 HIS B N 1
ATOM 1910 C CA . HIS B 1 124 ? 64.236 22.153 61.585 1.00 70.94 124 HIS B CA 1
ATOM 1911 C C . HIS B 1 124 ? 64.591 23.627 61.771 1.00 72.95 124 HIS B C 1
ATOM 1912 O O . HIS B 1 124 ? 64.917 24.276 60.744 1.00 71.89 124 HIS B O 1
#

Solvent-accessible surface area: 12182 Å² total; per-residue (Å²): 134,49,49,21,10,1,61,2,15,18,48,1,0,56,62,16,19,100,144,53,55,48,60,44,0,2,11,2,0,4,23,0,0,5,14,0,0,8,31,7,0,90,70,54,115,21,51,109,3,45,114,71,60,145,114,137,42,134,36,100,3,1,73,88,0,4,54,73,4,38,114,89,37,112,57,3,27,96,7,0,114,11,0,78,36,0,29,43,72,4,68,110,102,120,71,28,53,80,66,70,0,93,150,30,24,88,49,0,113,82,0,6,76,51,0,40,107,39,80,129,106,50,20,2,1,60,2,28,24,65,0,0,60,50,17,19,98,151,48,51,27,72,47,0,0,70,4,0,12,59,0,0,33,11,0,0,21,14,7,0,64,70,52,99,24,130,108,4,39,100,86,11,90,91,64,52,211,15,114,36,124,9,2,66,86,0,3,129,43,0,126,104,88,40,86,65,5,33,111,1,3,108,11,0,62,42,1,57,51,64,10,156,116,59,136,93,40,36,74,75,98,4,95,133,22,31,59,27,0,78,68,0,7,72,57,0,41,94,32,78,152,147

CATH classification: 1.20.120.330

Organism: Saccharolobus solfataricus (NCBI:txid2287)